Protein AF-A0A922SQ35-F1 (afdb_monomer)

Radius of gyration: 28.61 Å; Cα contacts (8 Å, |Δi|>4): 115; chains: 1; bounding box: 90×54×80 Å

Structure (mmCIF, N/CA/C/O backbone):
data_AF-A0A922SQ35-F1
#
_entry.id   AF-A0A922SQ35-F1
#
loop_
_atom_site.group_PDB
_atom_site.id
_atom_site.type_symbol
_atom_site.label_atom_id
_atom_site.label_alt_id
_atom_site.label_comp_id
_atom_site.label_asym_id
_atom_site.label_entity_id
_atom_site.label_seq_id
_atom_site.pdbx_PDB_ins_code
_atom_site.Cartn_x
_atom_site.Cartn_y
_atom_site.Cartn_z
_atom_site.occupancy
_atom_site.B_iso_or_equiv
_atom_site.auth_seq_id
_atom_site.auth_comp_id
_atom_site.auth_asym_id
_atom_site.auth_atom_id
_atom_site.pdbx_PDB_model_num
ATOM 1 N N . MET A 1 1 ? -59.985 35.867 55.779 1.00 38.50 1 MET A N 1
ATOM 2 C CA . MET A 1 1 ? -60.220 35.710 54.328 1.00 38.50 1 MET A CA 1
ATOM 3 C C . MET A 1 1 ? -58.865 35.603 53.641 1.00 38.50 1 MET A C 1
ATOM 5 O O . MET A 1 1 ? -58.217 36.623 53.454 1.00 38.50 1 MET A O 1
ATOM 9 N N . SER A 1 2 ? -58.414 34.384 53.338 1.00 42.66 2 SER A N 1
ATOM 10 C CA . SER A 1 2 ? -57.150 34.132 52.633 1.00 42.66 2 SER A CA 1
ATOM 11 C C . SER A 1 2 ? -57.470 33.670 51.220 1.00 42.66 2 SER A C 1
ATOM 13 O O . SER A 1 2 ? -58.197 32.698 51.040 1.00 42.66 2 SER A O 1
ATOM 15 N N . LYS A 1 3 ? -56.985 34.415 50.226 1.00 47.34 3 LYS A N 1
ATOM 16 C CA . LYS A 1 3 ? -57.174 34.114 48.806 1.00 47.34 3 LYS A CA 1
ATOM 17 C C . LYS A 1 3 ? -56.146 33.065 48.377 1.00 47.34 3 LYS A C 1
ATOM 19 O O . LYS A 1 3 ? -54.948 33.316 48.471 1.00 47.34 3 LYS A O 1
ATOM 24 N N . THR A 1 4 ? -56.610 31.915 47.903 1.00 47.62 4 THR A N 1
ATOM 25 C CA . THR A 1 4 ? -55.793 30.918 47.198 1.00 47.62 4 THR A CA 1
ATOM 26 C C . THR A 1 4 ? -55.553 31.388 45.758 1.00 47.62 4 THR A C 1
ATOM 28 O O . THR A 1 4 ? -56.514 31.827 45.121 1.00 47.62 4 THR A O 1
ATOM 31 N N . PRO A 1 5 ? -54.331 31.297 45.201 1.00 49.53 5 PRO A N 1
ATOM 32 C CA . PRO A 1 5 ? -54.114 31.554 43.783 1.00 49.53 5 PRO A CA 1
ATOM 33 C C . PRO A 1 5 ? -54.647 30.392 42.941 1.00 49.53 5 PRO A C 1
ATOM 35 O O . PRO A 1 5 ? -54.351 29.224 43.199 1.00 49.53 5 PRO A O 1
ATOM 38 N N . THR A 1 6 ? -55.442 30.734 41.934 1.00 47.50 6 THR A N 1
ATOM 39 C CA . THR A 1 6 ? -56.026 29.830 40.945 1.00 47.50 6 THR A CA 1
ATOM 40 C C . THR A 1 6 ? -54.933 29.238 40.053 1.00 47.50 6 THR A C 1
ATOM 42 O O . THR A 1 6 ? -54.028 29.935 39.600 1.00 47.50 6 THR A O 1
ATOM 45 N N . LYS A 1 7 ? -55.023 27.928 39.828 1.00 48.88 7 LYS A N 1
ATOM 46 C CA . LYS A 1 7 ? -54.123 27.106 39.014 1.00 48.88 7 LYS A CA 1
ATOM 47 C C . LYS A 1 7 ? -54.161 27.588 37.554 1.00 48.88 7 LYS A C 1
ATOM 49 O O . LYS A 1 7 ? -55.111 27.272 36.847 1.00 48.88 7 LYS A O 1
ATOM 54 N N . ASN A 1 8 ? -53.151 28.346 37.124 1.00 45.28 8 ASN A N 1
ATOM 55 C CA . ASN A 1 8 ? -52.946 28.670 35.712 1.00 45.28 8 ASN A CA 1
ATOM 56 C C . ASN A 1 8 ? -52.203 27.521 35.021 1.00 45.28 8 ASN A C 1
ATOM 58 O O . ASN A 1 8 ? -51.128 27.113 35.455 1.00 45.28 8 ASN A O 1
ATOM 62 N N . ASP A 1 9 ? -52.843 27.020 33.970 1.00 43.62 9 ASP A N 1
ATOM 63 C CA . ASP A 1 9 ? -52.307 26.325 32.804 1.00 43.62 9 ASP A CA 1
ATOM 64 C C . ASP A 1 9 ? -51.188 25.301 33.022 1.00 43.62 9 ASP A C 1
ATOM 66 O O . ASP A 1 9 ? -49.984 25.552 32.963 1.00 43.62 9 ASP A O 1
ATOM 70 N N . SER A 1 10 ? -51.654 24.063 33.141 1.00 51.84 10 SER A N 1
ATOM 71 C CA . SER A 1 10 ? -50.982 22.862 32.670 1.00 51.84 10 SER A CA 1
ATOM 72 C C . SER A 1 10 ? -50.461 23.037 31.239 1.00 51.84 10 SER A C 1
ATOM 74 O O . SER A 1 10 ? -51.179 22.779 30.276 1.00 51.84 10 SER A O 1
ATOM 76 N N . ASN A 1 11 ? -49.202 23.443 31.097 1.00 49.22 11 ASN A N 1
ATOM 77 C CA . ASN A 1 11 ? -48.447 23.223 29.866 1.00 49.22 11 ASN A CA 1
ATOM 78 C C . ASN A 1 11 ? -46.939 23.124 30.127 1.00 49.22 11 ASN A C 1
ATOM 80 O O . ASN A 1 11 ? -46.113 23.716 29.437 1.00 49.22 11 ASN A O 1
ATOM 84 N N . TYR A 1 12 ? -46.554 22.318 31.118 1.00 46.22 12 TYR A N 1
ATOM 85 C CA . TYR A 1 12 ? -45.236 21.695 31.069 1.00 46.22 12 TYR A CA 1
ATOM 86 C C . TYR A 1 12 ? -45.323 20.546 30.069 1.00 46.22 12 TYR A C 1
ATOM 88 O O . TYR A 1 12 ? -45.561 19.397 30.434 1.00 46.22 12 TYR A O 1
ATOM 96 N N . ASN A 1 13 ? -45.151 20.881 28.791 1.00 47.06 13 ASN A N 1
ATOM 97 C CA . ASN A 1 13 ? -44.751 19.917 27.778 1.00 47.06 13 ASN A CA 1
ATOM 98 C C . ASN A 1 13 ? -43.372 19.387 28.177 1.00 47.06 13 ASN A C 1
ATOM 100 O O . ASN A 1 13 ? -42.334 19.879 27.732 1.00 47.06 13 ASN A O 1
ATOM 104 N N . PHE A 1 14 ? -43.361 18.381 29.048 1.00 46.41 14 PHE A N 1
ATOM 105 C CA . PHE A 1 14 ? -42.223 17.496 29.187 1.00 46.41 14 PHE A CA 1
ATOM 106 C C . PHE A 1 14 ? -42.185 16.660 27.910 1.00 46.41 14 PHE A C 1
ATOM 108 O O . PHE A 1 14 ? -42.695 15.548 27.859 1.00 46.41 14 PHE A O 1
ATOM 115 N N . ILE A 1 15 ? -41.642 17.242 26.842 1.00 47.84 15 ILE A N 1
ATOM 116 C CA . ILE A 1 15 ? -41.134 16.463 25.723 1.00 47.84 15 ILE A CA 1
ATOM 117 C C . ILE A 1 15 ? -39.925 15.754 26.320 1.00 47.84 15 ILE A C 1
ATOM 119 O O . ILE A 1 15 ? -38.970 16.447 26.693 1.00 47.84 15 ILE A O 1
ATOM 123 N N . PRO A 1 16 ? -39.932 14.420 26.473 1.00 41.53 16 PRO A N 1
ATOM 124 C CA . PRO A 1 16 ? -38.713 13.720 26.809 1.00 41.53 16 PRO A CA 1
ATOM 125 C C . PRO A 1 16 ? -37.744 14.041 25.672 1.00 41.53 16 PRO A C 1
ATOM 127 O O . PRO A 1 16 ? -37.903 13.548 24.557 1.00 41.53 16 PRO A O 1
ATOM 130 N N . ARG A 1 17 ? -36.770 14.930 25.907 1.00 49.44 17 ARG A N 1
ATOM 131 C CA . ARG A 1 17 ? -35.572 14.946 25.071 1.00 49.44 17 ARG A CA 1
ATOM 132 C C . ARG A 1 17 ? -35.042 13.538 25.205 1.00 49.44 17 ARG A C 1
ATOM 134 O O . ARG A 1 17 ? -34.743 13.145 26.331 1.00 49.44 17 ARG A O 1
ATOM 141 N N . GLU A 1 18 ? -35.082 12.795 24.098 1.00 48.16 18 GLU A N 1
ATOM 142 C CA . GLU A 1 18 ? -34.648 11.408 24.011 1.00 48.16 18 GLU A CA 1
ATOM 143 C C . GLU A 1 18 ? -33.467 11.218 24.952 1.00 48.16 18 GLU A C 1
ATOM 145 O O . GLU A 1 18 ? -32.380 11.750 24.720 1.00 48.16 18 GLU A O 1
ATOM 150 N N . ILE A 1 19 ? -33.708 10.516 26.058 1.00 47.38 19 ILE A N 1
ATOM 151 C CA . ILE A 1 19 ? -32.628 9.967 26.851 1.00 47.38 19 ILE A CA 1
ATOM 152 C C . ILE A 1 19 ? -31.997 9.006 25.860 1.00 47.38 19 ILE A C 1
ATOM 154 O O . ILE A 1 19 ? -32.603 7.986 25.529 1.00 47.38 19 ILE A O 1
ATOM 158 N N . THR A 1 20 ? -30.879 9.408 25.258 1.00 48.41 20 THR A N 1
ATOM 159 C CA . THR A 1 20 ? -30.141 8.589 24.310 1.00 48.41 20 THR A CA 1
ATOM 160 C C . THR A 1 20 ? -29.783 7.324 25.058 1.00 48.41 20 THR A C 1
ATOM 162 O O . THR A 1 20 ? -28.859 7.296 25.866 1.00 48.41 20 THR A O 1
ATOM 165 N N . THR A 1 21 ? -30.593 6.290 24.855 1.00 46.84 21 THR A N 1
ATOM 166 C CA . THR A 1 21 ? -30.310 4.954 25.344 1.00 46.84 21 THR A CA 1
ATOM 167 C C . THR A 1 21 ? -28.894 4.608 24.883 1.00 46.84 21 THR A C 1
ATOM 169 O O . THR A 1 21 ? -28.596 4.854 23.707 1.00 46.84 21 THR A O 1
ATOM 172 N N . PRO A 1 22 ? -28.048 4.004 25.735 1.00 49.12 22 PRO A N 1
ATOM 173 C CA . PRO A 1 22 ? -26.647 3.684 25.420 1.00 49.12 22 PRO A CA 1
ATOM 174 C C . PRO A 1 22 ? -26.466 2.775 24.184 1.00 49.12 22 PRO A C 1
ATOM 176 O O . PRO A 1 22 ? -25.355 2.514 23.737 1.00 49.12 22 PRO A O 1
ATOM 179 N N . ASN A 1 23 ? -27.566 2.315 23.587 1.00 46.97 23 ASN A N 1
ATOM 180 C CA . ASN A 1 23 ? -27.612 1.490 22.390 1.00 46.97 23 ASN A CA 1
ATOM 181 C C . ASN A 1 23 ? -27.356 2.239 21.063 1.00 46.97 23 ASN A C 1
ATOM 183 O O . ASN A 1 23 ? -27.060 1.589 20.062 1.00 46.97 23 ASN A O 1
ATOM 187 N N . LYS A 1 24 ? -27.457 3.581 21.004 1.00 49.81 24 LYS A N 1
ATOM 188 C CA . LYS A 1 24 ? -27.176 4.329 19.751 1.00 49.81 24 LYS A CA 1
ATOM 189 C C . LYS A 1 24 ? -25.675 4.351 19.403 1.00 49.81 24 LYS A C 1
ATOM 191 O O . LYS A 1 24 ? -25.334 4.347 18.219 1.00 49.81 24 LYS A O 1
ATOM 196 N N . ASP A 1 25 ? -24.787 4.294 20.396 1.00 53.03 25 ASP A N 1
ATOM 197 C CA . ASP A 1 25 ? -23.331 4.357 20.184 1.00 53.03 25 ASP A CA 1
ATOM 198 C C . ASP A 1 25 ? -22.760 3.070 19.570 1.00 53.03 25 ASP A C 1
ATOM 200 O O . ASP A 1 25 ? -21.877 3.120 18.709 1.00 53.03 25 ASP A O 1
ATOM 204 N N . HIS A 1 26 ? -23.331 1.912 19.920 1.00 56.59 26 HIS A N 1
ATOM 205 C CA . HIS A 1 26 ? -22.942 0.607 19.371 1.00 56.59 26 HIS A CA 1
ATOM 206 C C . HIS A 1 26 ? -23.089 0.548 17.841 1.00 56.59 26 HIS A C 1
ATOM 208 O O . HIS A 1 26 ? -22.223 0.029 17.127 1.00 56.59 26 HIS A O 1
ATOM 214 N N . GLN A 1 27 ? -24.157 1.149 17.309 1.00 64.12 27 GLN A N 1
ATOM 215 C CA . GLN A 1 27 ? -24.395 1.214 15.867 1.00 64.12 27 GLN A CA 1
ATOM 216 C C . GLN A 1 27 ? -23.423 2.176 15.159 1.00 64.12 27 GLN A C 1
ATOM 218 O O . GLN A 1 27 ? -23.040 1.933 14.012 1.00 64.12 27 GLN A O 1
ATOM 223 N N . GLY A 1 28 ? -23.007 3.253 15.834 1.00 76.25 28 GLY A N 1
ATOM 224 C CA . GLY A 1 28 ? -22.047 4.231 15.316 1.00 76.25 28 GLY A CA 1
ATOM 225 C C . GLY A 1 28 ? -20.636 3.659 15.183 1.00 76.25 28 GLY A C 1
ATOM 226 O O . GLY A 1 28 ? -20.006 3.800 14.129 1.00 76.25 28 GLY A O 1
ATOM 227 N N . VAL A 1 29 ? -20.163 2.944 16.208 1.00 78.88 29 VAL A N 1
ATOM 228 C CA . VAL A 1 29 ? -18.847 2.289 16.167 1.00 78.88 29 VAL A CA 1
ATOM 229 C C . VAL A 1 29 ? -18.828 1.178 15.122 1.00 78.88 29 VAL A C 1
ATOM 231 O O . VAL A 1 29 ? -17.906 1.137 14.311 1.00 78.88 29 VAL A O 1
ATOM 234 N N . SER A 1 30 ? -19.885 0.367 15.032 1.00 80.06 30 SER A N 1
ATOM 235 C CA . SER A 1 30 ? -19.988 -0.695 14.020 1.00 80.06 30 SER A CA 1
ATOM 236 C C . SER A 1 30 ? -19.887 -0.177 12.587 1.00 80.06 30 SER A C 1
ATOM 238 O O . SER A 1 30 ? -19.085 -0.676 11.796 1.00 80.06 30 SER A O 1
ATOM 240 N N . LYS A 1 31 ? -20.624 0.892 12.261 1.00 84.31 31 LYS A N 1
ATOM 241 C CA . LYS A 1 31 ? -20.530 1.555 10.948 1.00 84.31 31 LYS A CA 1
ATOM 242 C C . LYS A 1 31 ? -19.132 2.101 10.682 1.00 84.31 31 LYS A C 1
ATOM 244 O O . LYS A 1 31 ? -18.609 1.978 9.575 1.00 84.31 31 LYS A O 1
ATOM 249 N N . THR A 1 32 ? -18.526 2.696 11.703 1.00 86.44 32 THR A N 1
ATOM 250 C CA . THR A 1 32 ? -17.193 3.283 11.608 1.00 86.44 32 THR A CA 1
ATOM 251 C C . THR A 1 32 ? -16.153 2.204 11.332 1.00 86.44 32 THR A C 1
ATOM 253 O O . THR A 1 32 ? -15.411 2.317 10.358 1.00 86.44 32 THR A O 1
ATOM 256 N N . VAL A 1 33 ? -16.122 1.126 12.118 1.00 86.44 33 VAL A N 1
ATOM 257 C CA . VAL A 1 33 ? -15.199 -0.001 11.917 1.00 86.44 33 VAL A CA 1
ATOM 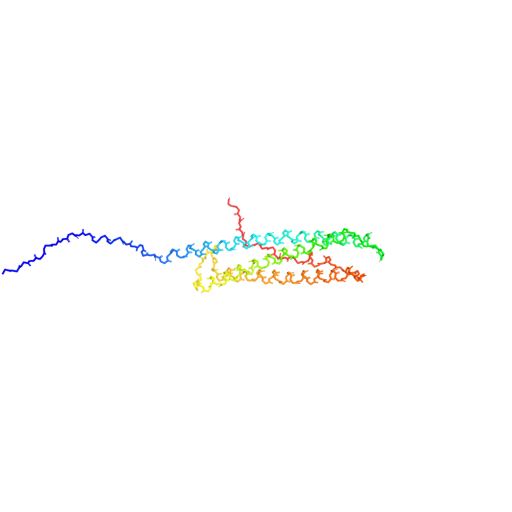258 C C . VAL A 1 33 ? -15.410 -0.626 10.536 1.00 86.44 33 VAL A C 1
ATOM 260 O O . VAL A 1 33 ? -14.434 -0.848 9.824 1.00 86.44 33 VAL A O 1
ATOM 263 N N . TYR A 1 34 ? -16.659 -0.803 10.093 1.00 87.12 34 TYR A N 1
ATOM 264 C CA . TYR A 1 34 ? -16.957 -1.351 8.766 1.00 87.12 34 TYR A CA 1
ATOM 265 C C . TYR A 1 34 ? -16.412 -0.469 7.635 1.00 87.12 34 TYR A C 1
ATOM 267 O O . TYR A 1 34 ? -15.799 -0.962 6.686 1.00 87.12 34 TYR A O 1
ATOM 275 N N . SER A 1 35 ? -16.567 0.850 7.760 1.00 90.00 35 SER A N 1
ATOM 276 C CA . SER A 1 35 ? -15.975 1.814 6.830 1.00 90.00 35 SER A CA 1
ATOM 277 C C . SER A 1 35 ? -14.443 1.718 6.809 1.00 90.00 35 SER A C 1
ATOM 279 O O . SER A 1 35 ? -13.849 1.729 5.733 1.00 90.00 35 SER A O 1
ATOM 281 N N . HIS A 1 36 ? -13.782 1.595 7.967 1.00 90.38 36 HIS A N 1
ATOM 282 C CA . HIS A 1 36 ? -12.320 1.446 8.024 1.00 90.38 36 HIS A CA 1
ATOM 283 C C . HIS A 1 36 ? -11.849 0.137 7.376 1.00 90.38 36 HIS A C 1
ATOM 285 O O . HIS A 1 36 ? -10.891 0.156 6.608 1.00 90.38 36 HIS A O 1
ATOM 291 N N . VAL A 1 37 ? -12.547 -0.978 7.614 1.00 89.62 37 VAL A N 1
ATOM 292 C CA . VAL A 1 37 ? -12.248 -2.275 6.981 1.00 89.62 37 VAL A CA 1
ATOM 293 C C . VAL A 1 37 ? -12.458 -2.214 5.465 1.00 89.62 37 VAL A C 1
ATOM 295 O O . VAL A 1 37 ? -11.620 -2.694 4.707 1.00 89.62 37 VAL A O 1
ATOM 298 N N . SER A 1 38 ? -13.524 -1.559 5.004 1.00 91.19 38 SER A N 1
ATOM 299 C CA . SER A 1 38 ? -13.785 -1.373 3.570 1.00 91.19 38 SER A CA 1
ATOM 300 C C . SER A 1 38 ? -12.687 -0.542 2.895 1.00 91.19 38 SER A C 1
ATOM 302 O O . SER A 1 38 ? -12.209 -0.897 1.818 1.00 91.19 38 SER A O 1
ATOM 304 N N . LYS A 1 39 ? -12.232 0.536 3.549 1.00 93.50 39 LYS A N 1
ATOM 305 C CA . LYS A 1 39 ? -11.097 1.346 3.075 1.00 93.50 39 LYS A CA 1
ATOM 306 C C . LYS A 1 39 ? -9.799 0.542 3.044 1.00 93.50 39 LYS A C 1
ATOM 308 O O . LYS A 1 39 ? -9.068 0.634 2.065 1.00 93.50 39 LYS A O 1
ATOM 313 N N . LEU A 1 40 ? -9.537 -0.270 4.071 1.00 92.12 40 LEU A N 1
ATOM 314 C CA . LEU A 1 40 ? -8.378 -1.162 4.105 1.00 92.12 40 LEU A CA 1
ATOM 315 C C . LEU A 1 40 ? -8.392 -2.129 2.918 1.00 92.12 40 LEU A C 1
ATOM 317 O O . LEU A 1 40 ? -7.377 -2.285 2.251 1.00 92.12 40 LEU A O 1
ATOM 321 N N . HIS A 1 41 ? -9.542 -2.733 2.615 1.00 91.88 41 HIS A N 1
ATOM 322 C CA . HIS A 1 41 ? -9.681 -3.614 1.456 1.00 91.88 41 HIS A CA 1
ATOM 323 C C . HIS A 1 41 ? -9.402 -2.882 0.132 1.00 91.88 41 HIS A C 1
ATOM 325 O O . HIS A 1 41 ? -8.730 -3.421 -0.744 1.00 91.88 41 HIS A O 1
ATOM 331 N N . GLY A 1 42 ? -9.865 -1.635 -0.009 1.00 94.25 42 GLY A N 1
ATOM 332 C CA . GLY A 1 42 ? -9.517 -0.781 -1.150 1.00 94.25 42 GLY A CA 1
ATOM 333 C C . GLY A 1 42 ? -8.005 -0.578 -1.286 1.00 94.25 42 GLY A C 1
ATOM 334 O O . GLY A 1 42 ? -7.440 -0.872 -2.336 1.00 94.25 42 GLY A O 1
ATOM 335 N N . LEU A 1 43 ? -7.343 -0.184 -0.195 1.00 93.94 43 LEU A N 1
ATOM 336 C CA . LEU A 1 43 ? -5.892 0.019 -0.157 1.00 93.94 43 LEU A CA 1
ATOM 337 C C . LEU A 1 43 ? -5.104 -1.256 -0.490 1.00 93.94 43 LEU A C 1
ATOM 339 O O . LEU A 1 43 ? -4.113 -1.191 -1.210 1.00 93.94 43 LEU A O 1
ATOM 343 N N . LEU A 1 44 ? -5.552 -2.422 -0.017 1.00 93.38 44 LEU A N 1
ATOM 344 C CA . LEU A 1 44 ? -4.932 -3.708 -0.350 1.00 93.38 44 LEU A CA 1
ATOM 345 C C . LEU A 1 44 ? -5.097 -4.069 -1.832 1.00 93.38 44 LEU A C 1
ATOM 347 O O . LEU A 1 44 ? -4.170 -4.592 -2.447 1.00 93.38 44 LEU A O 1
ATOM 351 N N . ASN A 1 45 ? -6.241 -3.755 -2.439 1.00 94.56 45 ASN A N 1
ATOM 352 C CA . ASN A 1 45 ? -6.414 -3.940 -3.880 1.00 94.56 45 ASN A CA 1
ATOM 353 C C . ASN A 1 45 ? -5.498 -3.021 -4.689 1.00 94.56 45 ASN A C 1
ATOM 355 O O . ASN A 1 45 ? -4.933 -3.445 -5.699 1.00 94.56 45 ASN A O 1
ATOM 359 N N . ASP A 1 46 ? -5.331 -1.777 -4.251 1.00 94.12 46 ASP A N 1
ATOM 360 C CA . ASP A 1 46 ? -4.425 -0.841 -4.909 1.00 94.12 46 ASP A CA 1
ATOM 361 C C . ASP A 1 46 ? -2.962 -1.274 -4.744 1.00 94.12 46 ASP A C 1
ATOM 363 O O . ASP A 1 46 ? -2.219 -1.258 -5.727 1.00 94.12 46 ASP A O 1
ATOM 367 N N . TRP A 1 47 ? -2.577 -1.788 -3.567 1.00 94.44 47 TRP A N 1
ATOM 368 C CA . TRP A 1 47 ? -1.277 -2.434 -3.348 1.00 94.44 47 TRP A CA 1
ATOM 369 C C . TRP A 1 47 ? -0.993 -3.508 -4.399 1.00 94.44 47 TRP A C 1
ATOM 371 O O . TRP A 1 47 ? 0.044 -3.464 -5.061 1.00 94.44 47 TRP A O 1
ATOM 381 N N . MET A 1 48 ? -1.929 -4.444 -4.597 1.00 92.75 48 MET A N 1
ATOM 382 C CA . MET A 1 48 ? -1.772 -5.533 -5.567 1.00 92.75 48 MET A CA 1
ATOM 383 C C . MET A 1 48 ? -1.590 -5.007 -6.994 1.00 92.75 48 MET A C 1
ATOM 385 O O . MET A 1 48 ? -0.659 -5.415 -7.687 1.00 92.75 48 MET A O 1
ATOM 389 N N . LYS A 1 49 ? -2.411 -4.041 -7.427 1.00 93.88 49 LYS A N 1
ATOM 390 C CA . LYS A 1 49 ? -2.302 -3.451 -8.773 1.00 93.88 49 LYS A CA 1
ATOM 391 C C . LYS A 1 49 ? -0.955 -2.765 -9.000 1.00 93.88 49 LYS A C 1
ATOM 393 O O . LYS A 1 49 ? -0.358 -2.912 -10.070 1.00 93.88 49 LYS A O 1
ATOM 398 N N . ILE A 1 50 ? -0.485 -2.000 -8.013 1.00 93.19 50 ILE A N 1
ATOM 399 C CA . ILE A 1 50 ? 0.790 -1.278 -8.091 1.00 93.19 50 ILE A CA 1
ATOM 400 C C . ILE A 1 50 ? 1.953 -2.270 -8.090 1.00 93.19 50 ILE A C 1
ATOM 402 O O . ILE A 1 50 ? 2.856 -2.151 -8.920 1.00 93.19 50 ILE A O 1
ATOM 406 N N . ARG A 1 51 ? 1.904 -3.293 -7.230 1.00 90.88 51 ARG A N 1
ATOM 407 C CA . ARG A 1 51 ? 2.877 -4.391 -7.209 1.00 90.88 51 ARG A CA 1
ATOM 408 C C . ARG A 1 51 ? 2.968 -5.068 -8.575 1.00 90.88 51 ARG A C 1
ATOM 410 O O . ARG A 1 51 ? 4.068 -5.205 -9.104 1.00 90.88 51 ARG A O 1
ATOM 417 N N . ASP A 1 52 ? 1.841 -5.424 -9.185 1.00 90.56 52 ASP A N 1
ATOM 418 C CA . ASP A 1 52 ? 1.818 -6.087 -10.492 1.00 90.56 52 ASP A CA 1
ATOM 419 C C . ASP A 1 52 ? 2.383 -5.187 -11.604 1.00 90.56 52 ASP A C 1
ATOM 421 O O . ASP A 1 52 ? 3.086 -5.661 -12.503 1.00 90.56 52 ASP A O 1
ATOM 425 N N . LYS A 1 53 ? 2.123 -3.871 -11.540 1.00 90.81 53 LYS A N 1
ATOM 426 C CA . LYS A 1 53 ? 2.763 -2.882 -12.423 1.00 90.81 53 LYS A CA 1
ATOM 427 C C . LYS A 1 53 ? 4.281 -2.866 -12.215 1.00 90.81 53 LYS A C 1
ATOM 429 O O . LYS A 1 53 ? 5.012 -2.954 -13.200 1.00 90.81 53 LYS A O 1
ATOM 434 N N . GLY A 1 54 ? 4.745 -2.813 -10.966 1.00 88.06 54 GLY A N 1
ATOM 435 C CA . GLY A 1 54 ? 6.166 -2.864 -10.612 1.00 88.06 54 GLY A CA 1
ATOM 436 C C . GLY A 1 54 ? 6.854 -4.129 -11.129 1.00 88.06 54 GLY A C 1
ATOM 437 O O . GLY A 1 54 ? 7.895 -4.043 -11.770 1.00 88.06 54 GLY A O 1
ATOM 438 N N . VAL A 1 55 ? 6.225 -5.300 -10.977 1.00 87.12 55 VAL A N 1
ATOM 439 C CA . VAL A 1 55 ? 6.740 -6.575 -11.510 1.00 87.12 55 VAL A CA 1
ATOM 440 C C . VAL A 1 55 ? 6.906 -6.525 -13.031 1.00 87.12 55 VAL A C 1
ATOM 442 O O . VAL A 1 55 ? 7.931 -6.974 -13.549 1.00 87.12 55 VAL A O 1
ATOM 445 N N . ARG A 1 56 ? 5.930 -5.971 -13.765 1.00 88.81 56 ARG A N 1
ATOM 446 C CA . ARG A 1 56 ? 6.037 -5.809 -15.227 1.00 88.81 56 ARG A CA 1
ATOM 447 C C . ARG A 1 56 ? 7.206 -4.903 -15.614 1.00 88.81 56 ARG A C 1
ATOM 449 O O . ARG A 1 56 ? 7.953 -5.257 -16.523 1.00 88.81 56 ARG A O 1
ATOM 456 N N . LEU A 1 57 ? 7.399 -3.794 -14.900 1.00 87.19 57 LEU A N 1
ATOM 457 C CA . LEU A 1 57 ? 8.524 -2.881 -15.118 1.00 87.19 57 LEU A CA 1
ATOM 458 C C . LEU A 1 57 ? 9.865 -3.565 -14.836 1.00 87.19 57 LEU A C 1
ATOM 460 O O . LEU A 1 57 ? 10.750 -3.527 -15.684 1.00 87.19 57 LEU A O 1
ATOM 464 N N . CYS A 1 58 ? 10.003 -4.280 -13.715 1.00 83.50 58 CYS A N 1
ATOM 465 C CA . CYS A 1 58 ? 11.222 -5.031 -13.403 1.00 83.50 58 CYS A CA 1
ATOM 466 C C . CYS A 1 58 ? 11.552 -6.082 -14.474 1.00 83.50 58 CYS A C 1
ATOM 468 O O . CYS A 1 58 ? 12.723 -6.263 -14.816 1.00 83.50 58 CYS A O 1
ATOM 470 N N . ARG A 1 59 ? 10.541 -6.772 -15.022 1.00 84.75 59 ARG A N 1
ATOM 471 C CA . ARG A 1 59 ? 10.733 -7.727 -16.128 1.00 84.75 59 ARG A CA 1
ATOM 472 C C . ARG A 1 59 ? 11.214 -7.030 -17.399 1.00 84.75 59 ARG A C 1
ATOM 474 O O . ARG A 1 59 ? 12.165 -7.512 -18.004 1.00 84.75 59 ARG A O 1
ATOM 481 N N . ALA A 1 60 ? 10.612 -5.896 -17.759 1.00 85.38 60 ALA A N 1
ATOM 482 C CA . ALA A 1 60 ? 11.032 -5.103 -18.912 1.00 85.38 60 ALA A CA 1
ATOM 483 C C . ALA A 1 60 ? 12.475 -4.593 -18.758 1.00 85.38 60 ALA A C 1
ATOM 485 O O . ALA A 1 60 ? 13.281 -4.775 -19.662 1.00 85.38 60 ALA A O 1
ATOM 486 N N . ILE A 1 61 ? 12.830 -4.060 -17.582 1.00 81.69 61 ILE A N 1
ATOM 487 C CA . ILE A 1 61 ? 14.201 -3.630 -17.256 1.00 81.69 61 ILE A CA 1
ATOM 488 C C . ILE A 1 61 ? 15.183 -4.795 -17.397 1.00 81.69 61 ILE A C 1
ATOM 490 O O . ILE A 1 61 ? 16.255 -4.634 -17.970 1.00 81.69 61 ILE A O 1
ATOM 494 N N . SER A 1 62 ? 14.824 -5.975 -16.886 1.00 79.06 62 SER A N 1
ATOM 495 C CA . SER A 1 62 ? 15.703 -7.149 -16.939 1.00 79.06 62 SER A CA 1
ATOM 496 C C . SER A 1 62 ? 15.921 -7.636 -18.370 1.00 79.06 62 SER A C 1
ATOM 498 O O . SER A 1 62 ? 17.045 -7.971 -18.726 1.00 79.06 62 SER A O 1
ATOM 500 N N . ALA A 1 63 ? 14.867 -7.651 -19.189 1.00 81.44 63 ALA A N 1
ATOM 501 C CA . ALA A 1 63 ? 14.967 -8.015 -20.599 1.00 81.44 63 ALA A CA 1
ATOM 502 C C . ALA A 1 63 ? 15.838 -7.014 -21.370 1.00 81.44 63 ALA A C 1
ATOM 504 O O . ALA A 1 63 ? 16.738 -7.420 -22.099 1.00 81.44 63 ALA A O 1
ATOM 505 N N . LEU A 1 64 ? 15.621 -5.715 -21.144 1.00 78.94 64 LEU A N 1
ATOM 506 C CA . LEU A 1 64 ? 16.379 -4.648 -21.792 1.00 78.94 64 LEU A CA 1
ATOM 507 C C . LEU A 1 64 ? 17.870 -4.717 -21.425 1.00 78.94 64 LEU A C 1
ATOM 509 O O . LEU A 1 64 ? 18.723 -4.702 -22.305 1.00 78.94 64 LEU A O 1
ATOM 513 N N . LYS A 1 65 ? 18.189 -4.899 -20.136 1.00 72.25 65 LYS A N 1
ATOM 514 C CA . LYS A 1 65 ? 19.575 -5.066 -19.670 1.00 72.25 65 LYS A CA 1
ATOM 515 C C . LYS A 1 65 ? 20.265 -6.315 -20.219 1.00 72.25 65 LYS A C 1
ATOM 517 O O . LYS A 1 65 ? 21.482 -6.310 -20.342 1.00 72.25 65 LYS A O 1
ATOM 522 N N . LEU A 1 66 ? 19.523 -7.391 -20.484 1.00 72.44 66 LEU A N 1
ATOM 523 C CA . LEU A 1 66 ? 20.093 -8.642 -20.988 1.00 72.44 66 LEU A CA 1
ATOM 524 C C . LEU A 1 66 ? 20.382 -8.594 -22.494 1.00 72.44 66 LEU A C 1
ATOM 526 O O . LEU A 1 66 ? 21.300 -9.267 -22.951 1.00 72.44 66 LEU A O 1
ATOM 530 N N . HIS A 1 67 ? 19.573 -7.857 -23.257 1.00 70.25 67 HIS A N 1
ATOM 531 C CA . HIS A 1 67 ? 19.595 -7.909 -24.720 1.00 70.25 67 HIS A CA 1
ATOM 532 C C . HIS A 1 67 ? 20.157 -6.655 -25.395 1.00 70.25 67 HIS A C 1
ATOM 534 O O . HIS A 1 67 ? 20.624 -6.762 -26.524 1.00 70.25 67 HIS A O 1
ATOM 540 N N . GLU A 1 68 ? 20.097 -5.490 -24.742 1.00 61.16 68 GLU A N 1
ATOM 541 C CA . GLU A 1 68 ? 20.357 -4.196 -25.392 1.00 61.16 68 GLU A CA 1
ATOM 542 C C . GLU A 1 68 ? 21.361 -3.299 -24.653 1.00 61.16 68 GLU A C 1
ATOM 544 O O . GLU A 1 68 ? 21.778 -2.283 -25.206 1.00 61.16 68 GLU A O 1
ATOM 549 N N . CYS A 1 69 ? 21.760 -3.643 -23.424 1.00 60.94 69 CYS A N 1
ATOM 550 C CA . CYS A 1 69 ? 22.846 -2.941 -22.740 1.00 60.94 69 CYS A CA 1
ATOM 551 C C . CYS A 1 69 ? 24.188 -3.559 -23.137 1.00 60.94 69 CYS A C 1
ATOM 553 O O . CYS A 1 69 ? 24.454 -4.717 -22.819 1.00 60.94 69 CYS A O 1
ATOM 555 N N . ASP A 1 70 ? 25.020 -2.757 -23.792 1.00 60.38 70 ASP A N 1
ATOM 556 C CA . ASP A 1 70 ? 26.442 -3.024 -24.008 1.00 60.38 70 ASP A CA 1
ATOM 557 C C . ASP A 1 70 ? 27.242 -1.916 -23.305 1.00 60.38 70 ASP A C 1
ATOM 559 O O . ASP A 1 70 ? 26.680 -0.851 -23.030 1.00 60.38 70 ASP A O 1
ATOM 563 N N . ALA A 1 71 ? 28.527 -2.138 -23.012 1.00 57.94 71 ALA A N 1
ATOM 564 C CA . ALA A 1 71 ? 29.331 -1.249 -22.150 1.00 57.94 71 ALA A CA 1
ATOM 565 C C . ALA A 1 71 ? 29.339 0.241 -22.581 1.00 57.94 71 ALA A C 1
ATOM 567 O O . ALA A 1 71 ? 29.525 1.128 -21.753 1.00 57.94 71 ALA A O 1
ATOM 568 N N . ASP A 1 72 ? 29.075 0.526 -23.862 1.00 58.34 72 ASP A N 1
ATOM 569 C CA . ASP A 1 72 ? 29.068 1.880 -24.432 1.00 58.34 72 ASP A CA 1
ATOM 570 C C . ASP A 1 72 ? 27.663 2.409 -24.799 1.00 58.34 72 ASP A C 1
ATOM 572 O O . ASP A 1 72 ? 27.537 3.505 -25.355 1.00 58.34 72 ASP A O 1
ATOM 576 N N . TYR A 1 73 ? 26.585 1.659 -24.522 1.00 62.34 73 TYR A N 1
ATOM 577 C CA . TYR A 1 73 ? 25.226 2.041 -24.923 1.00 62.34 73 TYR A CA 1
ATOM 578 C C . TYR A 1 73 ? 24.181 1.836 -23.823 1.00 62.34 73 TYR A C 1
ATOM 580 O O . TYR A 1 73 ? 23.797 0.719 -23.475 1.00 62.34 73 TYR A O 1
ATOM 588 N N . TYR A 1 74 ? 23.645 2.960 -23.340 1.00 65.12 74 TYR A N 1
ATOM 589 C CA . TYR A 1 74 ? 22.543 2.999 -22.386 1.00 65.12 74 TYR A CA 1
ATOM 590 C C . TYR A 1 74 ? 21.227 3.367 -23.096 1.00 65.12 74 TYR A C 1
ATOM 592 O O . TYR A 1 74 ? 21.065 4.517 -23.526 1.00 65.12 74 TYR A O 1
ATOM 600 N N . PRO A 1 75 ? 20.258 2.439 -23.224 1.00 69.94 75 PRO A N 1
ATOM 601 C CA . PRO A 1 75 ? 19.018 2.710 -23.941 1.00 69.94 75 PRO A CA 1
ATOM 602 C C . PRO A 1 75 ? 18.180 3.784 -23.236 1.00 69.94 75 PRO A C 1
ATOM 604 O O . PRO A 1 75 ? 17.925 3.712 -22.033 1.00 69.94 75 PRO A O 1
ATOM 607 N N . SER A 1 76 ? 17.651 4.750 -23.989 1.00 74.94 76 SER A N 1
ATOM 608 C CA . SER A 1 76 ? 16.762 5.798 -23.451 1.00 74.94 76 SER A CA 1
ATOM 609 C C . SER A 1 76 ? 15.492 5.233 -22.797 1.00 74.94 76 SER A C 1
ATOM 611 O O . SER A 1 76 ? 14.948 5.825 -21.862 1.00 74.94 76 SER A O 1
ATOM 613 N N . GLN A 1 77 ? 15.052 4.054 -23.244 1.00 80.50 77 GLN A N 1
ATOM 614 C CA . GLN A 1 77 ? 13.925 3.312 -22.681 1.00 80.50 77 GLN A CA 1
ATOM 615 C C . GLN A 1 77 ? 14.184 2.855 -21.239 1.00 80.50 77 GLN A C 1
ATOM 617 O O . GLN A 1 77 ? 13.252 2.801 -20.439 1.00 80.50 77 GLN A O 1
ATOM 622 N N . LEU A 1 78 ? 15.441 2.581 -20.871 1.00 79.31 78 LEU A N 1
ATOM 623 C C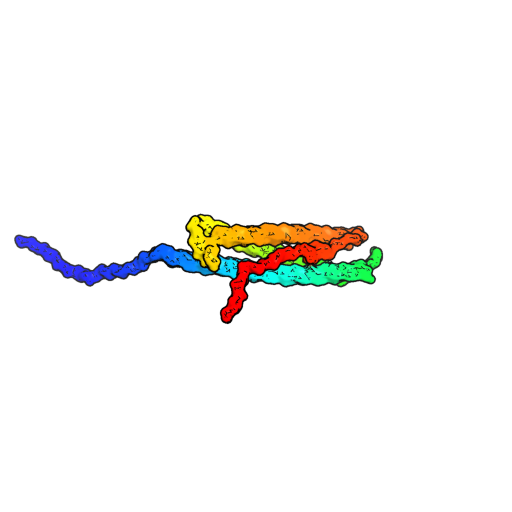A . LEU A 1 78 ? 15.795 2.143 -19.522 1.00 79.31 78 LEU A CA 1
ATOM 624 C C . LEU A 1 78 ? 15.487 3.234 -18.495 1.00 79.31 78 LEU A C 1
ATOM 626 O O . LEU A 1 78 ? 14.899 2.949 -17.455 1.00 79.31 78 LEU A O 1
ATOM 630 N N . LYS A 1 79 ? 15.781 4.496 -18.829 1.00 80.62 79 LYS A N 1
ATOM 631 C CA . LYS A 1 79 ? 15.447 5.646 -17.980 1.00 80.62 79 LYS A CA 1
ATOM 632 C C . LYS A 1 79 ? 13.941 5.734 -17.713 1.00 80.62 79 LYS A C 1
ATOM 634 O O . LYS A 1 79 ? 13.540 5.839 -16.560 1.00 80.62 79 LYS A O 1
ATOM 639 N N . GLN A 1 80 ? 13.115 5.612 -18.754 1.00 85.75 80 GLN A N 1
ATOM 640 C CA . GLN A 1 80 ? 11.652 5.660 -18.619 1.00 85.75 80 GLN A CA 1
ATOM 641 C C . GLN A 1 80 ? 11.108 4.507 -17.764 1.00 85.75 80 GLN A C 1
ATOM 643 O O . GLN A 1 80 ? 10.198 4.697 -16.957 1.00 85.75 80 GLN A O 1
ATOM 648 N N . LEU A 1 81 ? 11.672 3.304 -17.909 1.00 85.81 81 LEU A N 1
ATOM 649 C CA . LEU A 1 81 ? 11.281 2.153 -17.096 1.00 85.81 81 LEU A CA 1
ATOM 650 C C . LEU A 1 81 ? 11.671 2.324 -15.621 1.00 85.81 81 LEU A C 1
ATOM 652 O O . LEU A 1 81 ? 10.904 1.929 -14.742 1.00 85.81 81 LEU A O 1
ATOM 656 N N . MET A 1 82 ? 12.836 2.918 -15.351 1.00 82.50 82 MET A N 1
ATOM 657 C CA . MET A 1 82 ? 13.305 3.209 -13.994 1.00 82.50 82 MET A CA 1
ATOM 658 C C . MET A 1 82 ? 12.480 4.318 -13.327 1.00 82.50 82 MET A C 1
ATOM 660 O O . MET A 1 82 ? 12.094 4.162 -12.171 1.00 82.50 82 MET A O 1
ATOM 664 N N . GLU A 1 83 ? 12.136 5.387 -14.049 1.00 87.06 83 GLU A N 1
ATOM 665 C CA . GLU A 1 83 ? 11.199 6.419 -13.574 1.00 87.06 83 GLU A CA 1
ATOM 666 C C . GLU A 1 83 ? 9.828 5.806 -13.250 1.00 87.06 83 GLU A C 1
ATOM 668 O O . GLU A 1 83 ? 9.298 5.997 -12.158 1.00 87.06 83 GLU A O 1
ATOM 673 N N . GLY A 1 84 ? 9.303 4.946 -14.130 1.00 89.00 84 GLY A N 1
ATOM 674 C CA . GLY A 1 84 ? 8.053 4.231 -13.868 1.00 89.00 84 GLY A CA 1
ATOM 675 C C . GLY A 1 84 ? 8.111 3.303 -12.646 1.00 89.00 84 GLY A C 1
ATOM 676 O O . GLY A 1 84 ? 7.079 3.061 -12.010 1.00 89.00 84 GLY A O 1
ATOM 677 N N . LEU A 1 85 ? 9.292 2.768 -12.313 1.00 87.75 85 LEU A N 1
ATOM 678 C CA . LEU A 1 85 ? 9.502 1.950 -11.118 1.00 87.75 85 LEU A CA 1
ATOM 679 C C . LEU A 1 85 ? 9.517 2.810 -9.848 1.00 87.75 85 LEU A C 1
ATOM 681 O O . LEU A 1 85 ? 8.926 2.399 -8.849 1.00 87.75 85 LEU A O 1
ATOM 685 N N . LEU A 1 86 ? 10.114 4.006 -9.899 1.00 88.69 86 LEU A N 1
ATOM 686 C CA . LEU A 1 86 ? 10.039 4.986 -8.811 1.00 88.69 86 LEU A CA 1
ATOM 687 C C . LEU A 1 86 ? 8.598 5.439 -8.560 1.00 88.69 86 LEU A C 1
ATOM 689 O O . LEU A 1 86 ? 8.163 5.453 -7.412 1.00 88.69 86 LEU A O 1
ATOM 693 N N . ASP A 1 87 ? 7.826 5.703 -9.615 1.00 92.00 87 ASP A N 1
ATOM 694 C CA . ASP A 1 87 ? 6.404 6.044 -9.489 1.00 92.00 87 ASP A CA 1
ATOM 695 C C . ASP A 1 87 ? 5.601 4.908 -8.840 1.00 92.00 87 ASP A C 1
ATOM 697 O O . ASP A 1 87 ? 4.699 5.135 -8.031 1.00 92.00 87 ASP A O 1
ATOM 701 N N . ALA A 1 88 ? 5.910 3.655 -9.191 1.00 91.19 88 ALA A N 1
ATOM 702 C CA . ALA A 1 88 ? 5.285 2.501 -8.555 1.00 91.19 88 ALA A CA 1
ATOM 703 C C . ALA A 1 88 ? 5.669 2.410 -7.070 1.00 91.19 88 ALA A C 1
ATOM 705 O O . ALA A 1 88 ? 4.815 2.109 -6.237 1.00 91.19 88 ALA A O 1
ATOM 706 N N . LEU A 1 89 ? 6.925 2.697 -6.726 1.00 90.94 89 LEU A N 1
ATOM 707 C CA . LEU A 1 89 ? 7.390 2.716 -5.344 1.00 90.94 89 LEU A CA 1
ATOM 708 C C . LEU A 1 89 ? 6.701 3.822 -4.528 1.00 90.94 89 LEU A C 1
ATOM 710 O O . LEU A 1 89 ? 6.238 3.548 -3.421 1.00 90.94 89 LEU A O 1
ATOM 714 N N . ASP A 1 90 ? 6.549 5.029 -5.076 1.00 93.62 90 ASP A N 1
ATOM 715 C CA . ASP A 1 90 ? 5.792 6.108 -4.427 1.00 93.62 90 ASP A CA 1
ATOM 716 C C . ASP A 1 90 ? 4.315 5.726 -4.233 1.00 93.62 90 ASP A C 1
ATOM 718 O O . ASP A 1 90 ? 3.746 5.890 -3.153 1.00 93.62 90 ASP A O 1
ATOM 722 N N . GLY A 1 91 ? 3.708 5.077 -5.231 1.00 93.56 91 GLY A N 1
ATOM 723 C CA . GLY A 1 91 ? 2.372 4.497 -5.101 1.00 93.56 91 GLY A CA 1
ATOM 724 C C . GLY A 1 91 ? 2.254 3.519 -3.923 1.00 93.56 91 GLY A C 1
ATOM 725 O O . GLY A 1 91 ? 1.307 3.609 -3.139 1.00 93.56 91 GLY A O 1
ATOM 726 N N . LEU A 1 92 ? 3.224 2.612 -3.754 1.00 92.69 92 LEU A N 1
ATOM 727 C CA . LEU A 1 92 ? 3.257 1.678 -2.619 1.00 92.69 92 LEU A CA 1
ATOM 728 C C . LEU A 1 92 ? 3.420 2.415 -1.282 1.00 92.69 92 LEU A C 1
ATOM 730 O O . LEU A 1 92 ? 2.773 2.048 -0.299 1.00 92.69 92 LEU A O 1
ATOM 734 N N . LYS A 1 93 ? 4.235 3.474 -1.246 1.00 94.38 93 LYS A N 1
ATOM 735 C CA . LYS A 1 93 ? 4.412 4.321 -0.062 1.00 94.38 93 LYS A CA 1
ATOM 736 C C . LYS A 1 93 ? 3.090 4.950 0.376 1.00 94.38 93 LYS A C 1
ATOM 738 O O . LYS A 1 93 ? 2.715 4.830 1.541 1.00 94.38 93 LYS A O 1
ATOM 743 N N . ASN A 1 94 ? 2.358 5.542 -0.567 1.00 95.56 94 ASN A N 1
ATOM 744 C CA . ASN A 1 94 ? 1.059 6.165 -0.309 1.00 95.56 94 ASN A CA 1
ATOM 745 C C . ASN A 1 94 ? 0.048 5.162 0.270 1.00 95.56 94 ASN A C 1
ATOM 747 O O . ASN A 1 94 ? -0.712 5.492 1.184 1.00 95.56 94 ASN A O 1
ATOM 751 N N . VAL A 1 95 ? 0.072 3.911 -0.204 1.00 94.56 95 VAL A N 1
ATOM 752 C CA . VAL A 1 95 ? -0.759 2.839 0.356 1.00 94.56 95 VAL A CA 1
ATOM 753 C C . VAL A 1 95 ? -0.355 2.503 1.795 1.00 94.56 95 VAL A C 1
ATOM 755 O O . VAL A 1 95 ? -1.227 2.442 2.662 1.00 94.56 95 VAL A O 1
ATOM 758 N N . VAL A 1 96 ? 0.940 2.324 2.082 1.00 94.31 96 VAL A N 1
ATOM 759 C CA . VAL A 1 96 ? 1.432 2.041 3.448 1.00 94.31 96 VAL A CA 1
ATOM 760 C C . VAL A 1 96 ? 1.055 3.160 4.412 1.00 94.31 96 VAL A C 1
ATOM 762 O O . VAL A 1 96 ? 0.565 2.883 5.509 1.00 94.31 96 VAL A O 1
ATOM 765 N N . ASP A 1 97 ? 1.222 4.416 4.001 1.00 95.12 97 ASP A N 1
ATOM 766 C CA . ASP A 1 97 ? 0.853 5.578 4.808 1.00 95.12 97 ASP A CA 1
ATOM 767 C C . ASP A 1 97 ? -0.669 5.630 5.046 1.00 95.12 97 ASP A C 1
ATOM 769 O O . ASP A 1 97 ? -1.118 5.876 6.171 1.00 95.12 97 ASP A O 1
ATOM 773 N N . GLY A 1 98 ? -1.481 5.286 4.041 1.00 94.38 98 GLY A N 1
ATOM 774 C CA . GLY A 1 98 ? -2.929 5.123 4.191 1.00 94.38 98 GLY A CA 1
ATOM 775 C C . GLY A 1 98 ? -3.309 4.032 5.200 1.00 94.38 98 GLY A C 1
ATOM 776 O O . GLY A 1 98 ? -4.132 4.260 6.092 1.00 94.38 98 GLY A O 1
ATOM 777 N N . VAL A 1 99 ? -2.676 2.858 5.117 1.00 93.38 99 VAL A N 1
ATOM 778 C CA . VAL A 1 99 ? -2.913 1.745 6.051 1.00 93.38 99 VAL A CA 1
ATOM 779 C C . VAL A 1 99 ? -2.462 2.113 7.468 1.00 93.38 99 VAL A C 1
ATOM 781 O O . VAL A 1 99 ? -3.151 1.779 8.432 1.00 93.38 99 VAL A O 1
ATOM 784 N N . LYS A 1 100 ? -1.366 2.864 7.618 1.00 94.62 100 LYS A N 1
ATOM 785 C CA . LYS A 1 100 ? -0.891 3.380 8.910 1.00 94.62 100 LYS A CA 1
ATOM 786 C C . LYS A 1 100 ? -1.927 4.279 9.582 1.00 94.62 100 LYS A C 1
ATOM 788 O O . LYS A 1 100 ? -2.184 4.132 10.778 1.00 94.62 100 LYS A O 1
ATOM 793 N N . ILE A 1 101 ? -2.543 5.187 8.824 1.00 95.06 101 ILE A N 1
ATOM 794 C CA . ILE A 1 101 ? -3.605 6.067 9.331 1.00 95.06 101 ILE A CA 1
ATOM 795 C C . ILE A 1 101 ? -4.798 5.233 9.812 1.00 95.06 101 ILE A C 1
ATOM 797 O O . ILE A 1 101 ? -5.261 5.432 10.937 1.00 95.06 101 ILE A O 1
ATOM 801 N N . LEU A 1 102 ? -5.250 4.263 9.008 1.00 91.94 102 LEU A N 1
ATOM 802 C CA . LEU A 1 102 ? -6.353 3.372 9.388 1.00 91.94 102 LEU A CA 1
ATOM 803 C C . LEU A 1 102 ? -6.023 2.540 10.631 1.00 91.94 102 LEU A C 1
ATOM 805 O O . LEU A 1 102 ? -6.868 2.399 11.514 1.00 91.94 102 LEU A O 1
ATOM 809 N N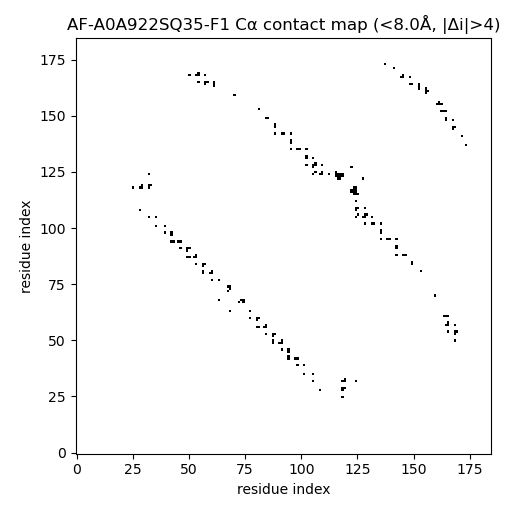 . ASN A 1 103 ? -4.799 2.015 10.727 1.00 92.19 103 ASN A N 1
ATOM 810 C CA . ASN A 1 103 ? -4.337 1.275 11.896 1.00 92.19 103 ASN A CA 1
ATOM 811 C C . ASN A 1 103 ? -4.404 2.145 13.160 1.00 92.19 103 ASN A C 1
ATOM 813 O O . ASN A 1 103 ? -4.969 1.722 14.164 1.00 92.19 103 ASN A O 1
ATOM 817 N N . ASN A 1 104 ? -3.913 3.386 13.102 1.00 93.06 104 ASN A N 1
ATOM 818 C CA . ASN A 1 104 ? -3.967 4.308 14.240 1.00 93.06 104 ASN A CA 1
ATOM 819 C C . ASN A 1 104 ? -5.412 4.621 14.661 1.00 93.06 104 ASN A C 1
ATOM 821 O O . ASN A 1 104 ? -5.720 4.641 15.854 1.00 93.06 104 ASN A O 1
ATOM 825 N N . GLN A 1 105 ? -6.308 4.823 13.691 1.00 91.69 105 GLN A N 1
ATOM 826 C CA . GLN A 1 105 ? -7.732 5.060 13.941 1.00 91.69 105 GLN A CA 1
ATOM 827 C C . GLN A 1 105 ? -8.402 3.844 14.593 1.00 91.69 105 GLN A C 1
ATOM 829 O O . GLN A 1 105 ? -9.120 3.995 15.580 1.00 91.69 105 GLN A O 1
ATOM 834 N N . LEU A 1 106 ? -8.129 2.632 14.104 1.00 89.69 106 LEU A N 1
ATOM 835 C CA . LEU A 1 106 ? -8.676 1.398 14.674 1.00 89.69 106 LEU A CA 1
ATOM 836 C C . LEU A 1 106 ? -8.109 1.082 16.060 1.00 89.69 106 LEU A C 1
ATOM 838 O O . LEU A 1 106 ? -8.852 0.622 16.922 1.00 89.69 106 LEU A O 1
ATOM 842 N N . GLN A 1 107 ? -6.831 1.364 16.312 1.00 90.81 107 GLN A N 1
ATOM 843 C CA . GLN A 1 107 ? -6.250 1.232 17.650 1.00 90.81 107 GLN A CA 1
ATOM 844 C C . GLN A 1 107 ? -6.850 2.236 18.639 1.00 90.81 107 GLN A C 1
ATOM 846 O O . GLN A 1 107 ? -7.096 1.887 19.792 1.00 90.81 107 GLN A O 1
ATOM 851 N N . ALA A 1 108 ? -7.112 3.474 18.208 1.00 89.00 108 ALA A N 1
ATOM 852 C CA . ALA A 1 108 ? -7.812 4.453 19.036 1.00 89.00 108 ALA A CA 1
ATOM 853 C C . ALA A 1 108 ? -9.247 3.995 19.342 1.00 89.00 108 ALA A C 1
ATOM 855 O O . ALA A 1 108 ? -9.669 4.045 20.495 1.00 89.00 108 ALA A O 1
ATOM 856 N N . LEU A 1 109 ? -9.964 3.471 18.342 1.00 86.62 109 LEU A N 1
ATOM 857 C CA . LEU A 1 109 ? -11.306 2.908 18.525 1.00 86.62 109 LEU A CA 1
ATOM 858 C C . LEU A 1 109 ? -11.310 1.713 19.488 1.00 86.62 109 LEU A C 1
ATOM 860 O O . LEU A 1 109 ? -12.170 1.651 20.361 1.00 86.62 109 LEU A O 1
ATOM 864 N N . ALA A 1 110 ? -10.325 0.816 19.394 1.00 85.94 110 ALA A N 1
ATOM 865 C CA . ALA A 1 110 ? -10.185 -0.313 20.314 1.00 85.94 110 ALA A CA 1
ATOM 866 C C . ALA A 1 110 ? -9.936 0.127 21.769 1.00 85.94 110 ALA A C 1
ATOM 868 O O . ALA A 1 110 ? -10.361 -0.550 22.695 1.00 85.94 110 ALA A O 1
ATOM 869 N N . LYS A 1 111 ? -9.273 1.271 21.989 1.00 86.31 111 LYS A N 1
ATOM 870 C CA . LYS A 1 111 ? -9.080 1.840 23.336 1.00 86.31 111 LYS A CA 1
ATOM 871 C C . LYS A 1 111 ? -10.337 2.525 23.879 1.00 86.31 111 LYS A C 1
ATOM 873 O O . LYS A 1 111 ? -10.518 2.575 25.091 1.00 86.31 111 LYS A O 1
ATOM 878 N N . LEU A 1 112 ? -11.173 3.078 22.998 1.00 83.88 112 LEU A N 1
ATOM 879 C CA . LEU A 1 112 ? -12.417 3.766 23.364 1.00 83.88 112 LEU A CA 1
ATOM 880 C C . LEU A 1 112 ? -13.557 2.796 23.693 1.00 83.88 112 LEU A C 1
ATOM 882 O O . LEU A 1 112 ? -14.431 3.143 24.483 1.00 83.88 112 LEU A O 1
ATOM 886 N N . GLN A 1 113 ? -13.547 1.595 23.112 1.00 76.19 113 GLN A N 1
ATOM 887 C CA . GLN A 1 113 ? -14.464 0.514 23.467 1.00 76.19 113 GLN A CA 1
ATOM 888 C C . GLN A 1 113 ? -13.709 -0.622 24.167 1.00 76.19 113 GLN A C 1
ATOM 890 O O . GLN A 1 113 ? -13.274 -1.560 23.504 1.00 76.19 113 GLN A O 1
ATOM 895 N N . PRO A 1 114 ? -13.555 -0.558 25.504 1.00 66.25 114 PRO A N 1
ATOM 896 C CA . PRO A 1 114 ? -12.906 -1.620 26.272 1.00 66.25 114 PRO A CA 1
ATOM 897 C C . PRO A 1 114 ? -13.746 -2.904 26.358 1.00 66.25 114 PRO A C 1
ATOM 899 O O . PRO A 1 114 ? -13.236 -3.929 26.800 1.00 66.25 114 PRO A O 1
ATOM 902 N N . ASN A 1 115 ? -15.019 -2.857 25.961 1.00 74.19 115 ASN A N 1
ATOM 903 C CA . ASN A 1 115 ? -15.875 -4.033 25.921 1.00 74.19 115 ASN A CA 1
ATOM 904 C C . ASN A 1 115 ? -15.547 -4.871 24.679 1.00 74.19 115 ASN A C 1
ATOM 906 O O . ASN A 1 115 ? -15.521 -4.348 23.566 1.00 74.19 115 ASN A O 1
ATOM 910 N N . ASP A 1 116 ? -15.388 -6.183 24.853 1.00 71.38 116 ASP A N 1
ATOM 911 C CA . ASP A 1 116 ? -15.221 -7.151 23.757 1.00 71.38 116 ASP A CA 1
ATOM 912 C C . ASP A 1 116 ? -16.556 -7.491 23.061 1.00 71.38 116 ASP A C 1
ATOM 914 O O . ASP A 1 116 ? -16.758 -8.598 22.553 1.00 71.38 116 ASP A O 1
ATOM 918 N N . ASP A 1 117 ? -17.479 -6.529 23.020 1.00 74.50 117 ASP A N 1
ATOM 919 C CA . ASP A 1 117 ? -18.738 -6.687 22.308 1.00 74.50 117 ASP A CA 1
ATOM 920 C C . ASP A 1 117 ? -18.444 -6.866 20.803 1.00 74.50 117 ASP A C 1
ATOM 922 O O . ASP A 1 117 ? -17.628 -6.139 20.221 1.00 74.50 117 ASP A O 1
ATOM 926 N N . PRO A 1 118 ? -19.057 -7.861 20.139 1.00 73.81 118 PRO A N 1
ATOM 927 C CA . PRO A 1 118 ? -18.793 -8.130 18.736 1.00 73.81 118 PRO A CA 1
ATOM 928 C C . PRO A 1 118 ? -19.349 -7.012 17.851 1.00 73.81 118 PRO A C 1
ATOM 930 O O . PRO A 1 118 ? -20.531 -6.679 17.908 1.00 73.81 118 PRO A O 1
ATOM 933 N N . VAL A 1 119 ? -18.499 -6.483 16.971 1.00 74.25 119 VAL A N 1
ATOM 934 C CA . VAL A 1 119 ? -18.813 -5.313 16.137 1.00 74.25 119 VAL A CA 1
ATOM 935 C C . VAL A 1 119 ? -19.021 -5.689 14.668 1.00 74.25 119 VAL A C 1
ATOM 937 O O . VAL A 1 119 ? -19.918 -5.161 14.014 1.00 74.25 119 VAL A O 1
ATOM 940 N N . ILE A 1 120 ? -18.233 -6.628 14.129 1.00 72.62 120 ILE A N 1
ATOM 941 C CA . ILE A 1 120 ? -18.387 -7.142 12.752 1.00 72.62 120 ILE A CA 1
ATOM 942 C C . ILE A 1 120 ? -18.208 -8.652 12.754 1.00 72.62 120 ILE A C 1
ATOM 944 O O . ILE A 1 120 ? -17.181 -9.125 13.223 1.00 72.62 120 ILE A O 1
ATOM 948 N N . ASN A 1 121 ? -19.150 -9.410 12.178 1.00 64.56 121 ASN A N 1
ATOM 949 C CA . ASN A 1 121 ? -19.032 -10.864 11.984 1.00 64.56 121 ASN A CA 1
ATOM 950 C C . ASN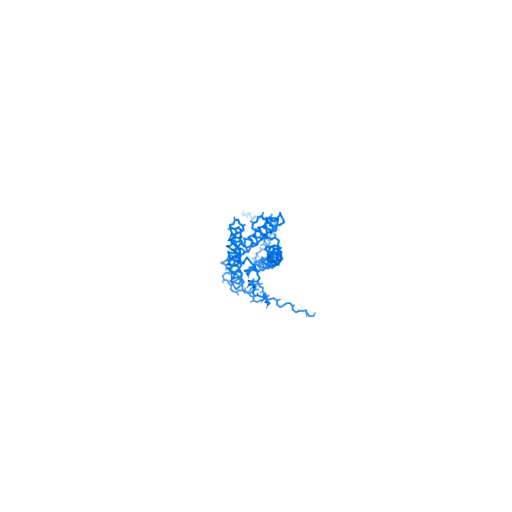 A 1 121 ? -18.523 -11.605 13.234 1.00 64.56 121 ASN A C 1
ATOM 952 O O . ASN A 1 121 ? -17.625 -12.436 13.130 1.00 64.56 121 ASN A O 1
ATOM 956 N N . SER A 1 122 ? -19.058 -11.281 14.418 1.00 75.25 122 SER A N 1
ATOM 957 C CA . SER A 1 122 ? -18.642 -11.799 15.739 1.00 75.25 122 SER A CA 1
ATOM 958 C C . SER A 1 122 ? -17.251 -11.378 16.248 1.00 75.25 122 SER A C 1
ATOM 960 O O . SER A 1 122 ? -16.811 -11.856 17.290 1.00 75.25 122 SER A O 1
ATOM 962 N N . TRP A 1 123 ? -16.544 -10.481 15.558 1.00 80.69 123 TRP A N 1
ATOM 963 C CA . TRP A 1 123 ? -15.228 -10.002 15.981 1.00 80.69 123 TRP A CA 1
ATOM 964 C C . TRP A 1 123 ? -15.330 -8.713 16.806 1.00 80.69 123 TRP A C 1
ATOM 966 O O . TRP A 1 123 ? -15.970 -7.755 16.354 1.00 80.69 123 TRP A O 1
ATOM 976 N N . PRO A 1 124 ? -14.655 -8.649 17.970 1.00 85.06 124 PRO A N 1
ATOM 977 C CA . PRO A 1 124 ? -14.509 -7.408 18.717 1.00 85.06 124 PRO A CA 1
ATOM 978 C C . PRO A 1 124 ? -13.534 -6.457 18.011 1.00 85.06 124 PRO A C 1
ATOM 980 O O . PRO A 1 124 ? -12.665 -6.876 17.232 1.00 85.06 124 PRO A O 1
ATOM 983 N N . VAL A 1 125 ? -13.646 -5.159 18.310 1.00 85.38 125 VAL A N 1
ATOM 984 C CA . VAL A 1 125 ? -12.779 -4.110 17.731 1.00 85.38 125 VAL A CA 1
ATOM 985 C C . VAL A 1 125 ? -11.302 -4.384 18.019 1.00 85.38 125 VAL A C 1
ATOM 987 O O . VAL A 1 125 ? -10.447 -4.153 17.163 1.00 85.38 125 VAL A O 1
ATOM 990 N N . THR A 1 126 ? -11.000 -4.943 19.191 1.00 86.69 126 THR A N 1
ATOM 991 C CA . THR A 1 126 ? -9.658 -5.354 19.620 1.00 86.69 126 THR A CA 1
ATOM 992 C C . THR A 1 126 ? -9.027 -6.323 18.618 1.00 86.69 126 THR A C 1
ATOM 994 O O . THR A 1 126 ? -7.957 -6.043 18.072 1.00 86.69 126 THR A O 1
ATOM 997 N N . LYS A 1 127 ? -9.728 -7.405 18.267 1.00 88.19 127 LYS A N 1
ATOM 998 C CA . LYS A 1 127 ? -9.267 -8.410 17.296 1.00 88.19 127 LYS A CA 1
ATOM 999 C C . LYS A 1 127 ? -9.103 -7.832 15.888 1.00 88.19 127 LYS A C 1
ATOM 1001 O O . LYS A 1 127 ? -8.132 -8.153 15.196 1.00 88.19 127 LYS A O 1
ATOM 1006 N N . ILE A 1 128 ? -10.018 -6.956 15.469 1.00 87.38 128 ILE A N 1
ATOM 1007 C CA . ILE A 1 128 ? -9.928 -6.264 14.175 1.00 87.38 128 ILE A CA 1
ATOM 1008 C C . ILE A 1 128 ? -8.677 -5.379 14.146 1.00 87.38 128 ILE A C 1
ATOM 1010 O O . ILE A 1 128 ? -7.861 -5.516 13.238 1.00 87.38 128 ILE A O 1
ATOM 1014 N N . SER A 1 129 ? -8.464 -4.543 15.165 1.00 90.00 129 SER A N 1
ATOM 1015 C CA . SER A 1 129 ? -7.297 -3.654 15.244 1.00 90.00 129 SER A CA 1
ATOM 1016 C C . SER A 1 129 ? -5.969 -4.417 15.234 1.00 90.00 129 SER A C 1
ATOM 1018 O O . SER A 1 129 ? -5.054 -4.038 14.509 1.00 90.00 129 SER A O 1
ATOM 1020 N N . GLN A 1 130 ? -5.876 -5.540 15.955 1.00 90.81 130 GLN A N 1
ATOM 1021 C CA . GLN A 1 130 ? -4.681 -6.390 15.970 1.00 90.81 130 GLN A CA 1
ATOM 1022 C C . GLN A 1 130 ? -4.402 -6.996 14.594 1.00 90.81 130 GLN A C 1
ATOM 1024 O O . GLN A 1 130 ? -3.250 -7.112 14.180 1.00 90.81 130 GLN A O 1
ATOM 1029 N N . THR 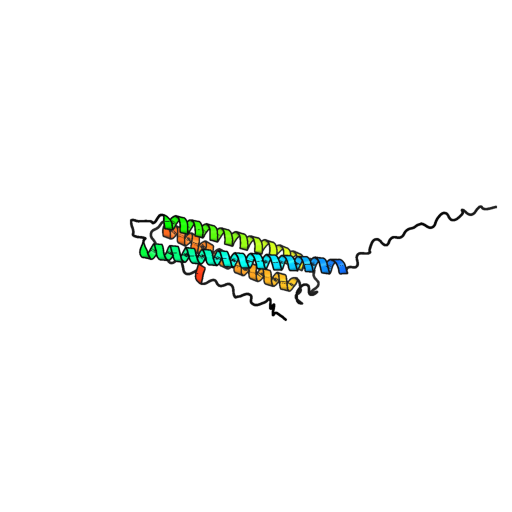A 1 131 ? -5.454 -7.378 13.873 1.00 90.81 131 THR A N 1
ATOM 1030 C CA . THR A 1 131 ? -5.330 -7.923 12.519 1.00 90.81 131 THR A CA 1
ATOM 1031 C C . THR A 1 131 ? -4.848 -6.851 11.547 1.00 90.81 131 THR A C 1
ATOM 1033 O O . THR A 1 131 ? -3.901 -7.087 10.800 1.00 90.81 131 THR A O 1
ATOM 1036 N N . VAL A 1 132 ? -5.427 -5.647 11.601 1.00 91.38 132 VAL A N 1
ATOM 1037 C CA . VAL A 1 132 ? -4.980 -4.518 10.770 1.00 91.38 132 VAL A CA 1
ATOM 1038 C C . VAL A 1 132 ? -3.543 -4.110 11.098 1.00 91.38 132 VAL A C 1
ATOM 1040 O O . VAL A 1 132 ? -2.778 -3.823 10.182 1.00 91.38 132 VAL A O 1
ATOM 1043 N N . MET A 1 133 ? -3.137 -4.170 12.367 1.00 92.38 133 MET A N 1
ATOM 1044 C CA . MET A 1 133 ? -1.754 -3.919 12.777 1.00 92.38 133 MET A CA 1
ATOM 1045 C C . MET A 1 133 ? -0.778 -4.919 12.149 1.00 92.38 133 MET A C 1
ATOM 1047 O O . MET A 1 133 ? 0.236 -4.511 11.593 1.00 92.38 133 MET A O 1
ATOM 1051 N N . LYS A 1 134 ? -1.101 -6.219 12.159 1.00 93.56 134 LYS A N 1
ATOM 1052 C CA . LYS A 1 134 ? -0.270 -7.246 11.505 1.00 93.56 134 LYS A CA 1
ATOM 1053 C C . LYS A 1 134 ? -0.151 -7.017 9.997 1.00 93.56 134 LYS A C 1
ATOM 1055 O O . LYS A 1 134 ? 0.934 -7.165 9.442 1.00 93.56 134 LYS A O 1
ATOM 1060 N N . ILE A 1 135 ? -1.252 -6.635 9.344 1.00 91.81 135 ILE A N 1
ATOM 1061 C CA . ILE A 1 135 ? -1.256 -6.285 7.915 1.00 91.81 135 ILE A CA 1
ATOM 1062 C C . ILE A 1 135 ? -0.338 -5.084 7.671 1.00 91.81 135 ILE A C 1
ATOM 1064 O O . ILE A 1 135 ? 0.524 -5.144 6.800 1.00 91.81 135 ILE A O 1
ATOM 1068 N N . PHE A 1 136 ? -0.481 -4.022 8.468 1.00 93.00 136 PHE A N 1
ATOM 1069 C CA . PHE A 1 136 ? 0.369 -2.837 8.390 1.00 93.00 136 PHE A CA 1
ATOM 1070 C C . PHE A 1 136 ? 1.856 -3.186 8.536 1.00 93.00 136 PHE A C 1
ATOM 1072 O O . PHE A 1 136 ? 2.653 -2.814 7.681 1.00 93.00 136 PHE A O 1
ATOM 1079 N N . GLU A 1 137 ? 2.231 -3.934 9.576 1.00 93.06 137 GLU A N 1
ATOM 1080 C CA . GLU A 1 137 ? 3.622 -4.339 9.808 1.00 93.06 137 GLU A CA 1
ATOM 1081 C C . GLU A 1 137 ? 4.188 -5.173 8.653 1.00 93.06 137 GLU A C 1
ATOM 1083 O O . GLU A 1 137 ? 5.358 -5.021 8.295 1.00 93.06 137 GLU A O 1
ATOM 1088 N N . SER A 1 138 ? 3.373 -6.053 8.064 1.00 93.00 138 SER A N 1
ATOM 1089 C CA . SER A 1 138 ? 3.771 -6.850 6.902 1.00 93.00 138 SER A CA 1
ATOM 1090 C C . SER A 1 138 ? 4.027 -5.966 5.682 1.00 93.00 138 SER A C 1
ATOM 1092 O O . SER A 1 138 ? 5.091 -6.061 5.070 1.00 93.00 138 SER A O 1
ATOM 1094 N N . LEU A 1 139 ? 3.090 -5.067 5.363 1.00 91.31 139 LEU A N 1
ATOM 1095 C CA . LEU A 1 139 ? 3.214 -4.141 4.235 1.00 91.31 139 LEU A CA 1
ATOM 1096 C C . LEU A 1 139 ? 4.401 -3.189 4.406 1.00 91.31 139 LEU A C 1
ATOM 1098 O O . LEU A 1 139 ? 5.125 -2.927 3.450 1.00 91.31 139 LEU A O 1
ATOM 1102 N N . GLU A 1 140 ? 4.643 -2.698 5.622 1.00 93.69 140 GLU A N 1
ATOM 1103 C CA . GLU A 1 140 ? 5.759 -1.794 5.899 1.00 93.69 140 GLU A CA 1
ATOM 1104 C C . GLU A 1 140 ? 7.116 -2.489 5.696 1.00 93.69 140 GLU A C 1
ATOM 1106 O O . GLU A 1 140 ? 8.028 -1.916 5.094 1.00 93.69 140 GLU A O 1
ATOM 1111 N N . LYS A 1 141 ? 7.258 -3.740 6.157 1.00 91.31 141 LYS A N 1
ATOM 1112 C CA . LYS A 1 141 ? 8.471 -4.546 5.930 1.00 91.31 141 LYS A CA 1
ATOM 1113 C C . LYS A 1 141 ? 8.697 -4.799 4.444 1.00 91.31 141 LYS A C 1
ATOM 1115 O O . LYS A 1 141 ? 9.812 -4.631 3.952 1.00 91.31 141 LYS A O 1
ATOM 1120 N N . GLU A 1 142 ? 7.642 -5.176 3.732 1.00 88.56 142 GLU A N 1
ATOM 1121 C CA . GLU A 1 142 ? 7.700 -5.439 2.299 1.00 88.56 142 GLU A CA 1
ATOM 1122 C C . GLU A 1 142 ? 8.064 -4.179 1.500 1.00 88.56 142 GLU A C 1
ATOM 1124 O O . GLU A 1 142 ? 8.912 -4.237 0.608 1.00 88.56 142 GLU A O 1
ATOM 1129 N N . PHE A 1 143 ? 7.484 -3.029 1.853 1.00 91.81 143 PHE A N 1
ATOM 1130 C CA . PHE A 1 143 ? 7.814 -1.742 1.250 1.00 91.81 143 PHE A CA 1
ATOM 1131 C C . PHE A 1 143 ? 9.286 -1.372 1.460 1.00 91.81 143 PHE A C 1
ATOM 1133 O O . PHE A 1 143 ? 9.975 -1.057 0.493 1.00 91.81 143 PHE A O 1
ATOM 1140 N N . LYS A 1 144 ? 9.795 -1.472 2.696 1.00 90.25 144 LYS A N 1
ATOM 1141 C CA . LYS A 1 144 ? 11.205 -1.177 3.014 1.00 90.25 144 LYS A CA 1
ATOM 1142 C C . LYS A 1 144 ? 12.164 -2.027 2.179 1.00 90.25 144 LYS A C 1
ATOM 1144 O O . LYS A 1 144 ? 13.146 -1.509 1.656 1.00 90.25 144 LYS A O 1
ATOM 1149 N N . LEU A 1 145 ? 11.862 -3.315 2.006 1.00 86.44 145 LEU A N 1
ATOM 1150 C CA . LEU A 1 145 ? 12.654 -4.201 1.150 1.00 86.44 145 LEU A CA 1
ATOM 1151 C C . LEU A 1 145 ? 12.621 -3.763 -0.319 1.00 86.44 145 LEU A C 1
ATOM 1153 O O . LEU A 1 145 ? 13.667 -3.707 -0.965 1.00 86.44 145 LEU A O 1
ATOM 1157 N N . LYS A 1 146 ? 11.439 -3.428 -0.848 1.00 84.94 146 LYS A N 1
ATOM 1158 C CA . LYS A 1 146 ? 11.288 -2.942 -2.230 1.00 84.94 146 LYS A CA 1
ATOM 1159 C C . LYS A 1 146 ? 12.016 -1.618 -2.462 1.00 84.94 146 LYS A C 1
ATOM 1161 O O . LYS A 1 146 ? 12.622 -1.451 -3.519 1.00 84.94 146 LYS A O 1
ATOM 1166 N N . GLN A 1 147 ? 12.004 -0.722 -1.478 1.00 86.44 147 GLN A N 1
ATOM 1167 C CA . GLN A 1 147 ? 12.737 0.539 -1.521 1.00 86.44 147 GLN A CA 1
ATOM 1168 C C . GLN A 1 147 ? 14.247 0.295 -1.607 1.00 86.44 147 GLN A C 1
ATOM 1170 O O . GLN A 1 147 ? 14.867 0.717 -2.574 1.00 86.44 147 GLN A O 1
ATOM 1175 N N . ILE A 1 148 ? 14.812 -0.490 -0.681 1.00 83.88 148 ILE A N 1
ATOM 1176 C CA . ILE A 1 148 ? 16.251 -0.813 -0.666 1.00 83.88 148 ILE A CA 1
ATOM 1177 C C . ILE A 1 148 ? 16.707 -1.417 -2.000 1.00 83.88 148 ILE A C 1
ATOM 1179 O O . ILE A 1 148 ? 17.762 -1.065 -2.521 1.00 83.88 148 ILE A O 1
ATOM 1183 N N . VAL A 1 149 ? 15.917 -2.330 -2.567 1.00 76.94 149 VAL A N 1
ATOM 1184 C CA . VAL A 1 149 ? 16.262 -2.996 -3.831 1.00 76.94 149 VAL A CA 1
ATOM 1185 C C . VAL A 1 149 ? 16.180 -2.046 -5.021 1.00 76.94 149 VAL A C 1
ATOM 1187 O O . VAL A 1 149 ? 17.003 -2.149 -5.927 1.00 76.94 149 VAL A O 1
ATOM 1190 N N . THR A 1 150 ? 15.215 -1.127 -5.026 1.00 79.06 150 THR A N 1
ATOM 1191 C CA . THR A 1 150 ? 15.083 -0.121 -6.089 1.00 79.06 150 THR A CA 1
ATOM 1192 C C . THR A 1 150 ? 16.239 0.874 -6.029 1.00 79.06 150 THR A C 1
ATOM 1194 O O . THR A 1 150 ? 16.870 1.126 -7.054 1.00 79.06 150 THR A O 1
ATOM 1197 N N . ASP A 1 151 ? 16.581 1.348 -4.829 1.00 75.44 151 ASP A N 1
ATOM 1198 C CA . ASP A 1 151 ? 17.697 2.269 -4.598 1.00 75.44 151 ASP A CA 1
ATOM 1199 C C . ASP A 1 151 ? 19.036 1.625 -5.000 1.00 75.44 151 ASP A C 1
ATOM 1201 O O . ASP A 1 151 ? 19.826 2.215 -5.737 1.00 75.44 151 ASP A O 1
ATOM 1205 N N . TYR A 1 152 ? 19.272 0.371 -4.593 1.00 68.62 152 TYR A N 1
ATOM 1206 C CA . TYR A 1 152 ? 20.458 -0.384 -5.007 1.00 68.62 152 TYR A CA 1
ATOM 1207 C C . TYR A 1 152 ? 20.479 -0.621 -6.523 1.00 68.62 152 TYR A C 1
ATOM 1209 O O . TYR A 1 152 ? 21.498 -0.414 -7.176 1.00 68.62 152 TYR A O 1
ATOM 1217 N N . GLY A 1 153 ? 19.336 -0.992 -7.105 1.00 64.94 153 GLY A N 1
ATOM 1218 C CA . GLY A 1 153 ? 19.186 -1.205 -8.541 1.00 64.94 153 GLY A CA 1
ATOM 1219 C C . GLY A 1 153 ? 19.484 0.035 -9.381 1.00 64.94 153 GLY A C 1
ATOM 1220 O O . GLY A 1 153 ? 20.085 -0.097 -10.447 1.00 64.94 153 GLY A O 1
ATOM 1221 N N . MET A 1 154 ? 19.106 1.225 -8.902 1.00 66.25 154 MET A N 1
ATOM 1222 C CA . MET A 1 154 ? 19.472 2.502 -9.520 1.00 66.25 154 MET A CA 1
ATOM 1223 C C . MET A 1 154 ? 20.976 2.752 -9.450 1.00 66.25 154 MET A C 1
ATOM 1225 O O . MET A 1 154 ? 21.600 2.994 -10.481 1.00 66.25 154 MET A O 1
ATOM 1229 N N . LEU A 1 155 ? 21.569 2.604 -8.265 1.00 59.53 155 LEU A N 1
ATOM 1230 C CA . LEU A 1 155 ? 22.999 2.832 -8.048 1.00 59.53 155 LEU A CA 1
ATOM 1231 C C . LEU A 1 155 ? 23.899 1.891 -8.857 1.00 59.53 155 LEU A C 1
ATOM 1233 O O . LEU A 1 155 ? 24.975 2.301 -9.290 1.00 59.53 155 LEU A O 1
ATOM 1237 N N . SER A 1 156 ? 23.483 0.639 -9.051 1.00 57.66 156 SER A N 1
ATOM 1238 C CA . SER A 1 156 ? 24.189 -0.327 -9.901 1.00 57.66 156 SER A CA 1
ATOM 1239 C C . SER A 1 156 ? 23.985 -0.044 -11.391 1.00 57.66 156 SER A C 1
ATOM 1241 O O . SER A 1 156 ? 24.839 -0.379 -12.203 1.00 57.66 156 SER A O 1
ATOM 1243 N N . CYS A 1 157 ? 22.876 0.601 -11.768 1.00 56.75 157 CYS A N 1
ATOM 1244 C CA . CYS A 1 157 ? 22.627 1.005 -13.148 1.00 56.75 157 CYS A CA 1
ATOM 1245 C C . CYS A 1 157 ? 23.489 2.191 -13.600 1.00 56.75 157 CYS A C 1
ATOM 1247 O O . CYS A 1 157 ? 23.725 2.325 -14.794 1.00 56.75 157 CYS A O 1
ATOM 1249 N N . GLU A 1 158 ? 23.945 3.024 -12.663 1.00 54.97 158 GLU A N 1
ATOM 1250 C CA . GLU A 1 158 ? 24.898 4.116 -12.910 1.00 54.97 158 GLU A CA 1
ATOM 1251 C C . GLU A 1 158 ? 26.366 3.656 -12.869 1.00 54.97 158 GLU A C 1
ATOM 1253 O O . GLU A 1 158 ? 27.250 4.403 -13.281 1.00 54.97 158 GLU A O 1
ATOM 1258 N N . ARG A 1 159 ? 26.642 2.448 -12.351 1.00 50.97 159 ARG A N 1
ATOM 1259 C CA . ARG A 1 159 ? 28.002 1.947 -12.073 1.00 50.97 159 ARG A CA 1
ATOM 1260 C C . ARG A 1 159 ? 28.413 0.692 -12.844 1.00 50.97 159 ARG A C 1
ATOM 1262 O O . ARG A 1 159 ? 29.424 0.097 -12.497 1.00 50.97 159 ARG A O 1
ATOM 1269 N N . ASP A 1 160 ? 27.667 0.302 -13.876 1.00 50.62 160 ASP A N 1
ATOM 1270 C CA . ASP A 1 160 ? 27.994 -0.861 -14.724 1.00 50.62 160 ASP A CA 1
ATOM 1271 C C . ASP A 1 160 ? 28.056 -2.217 -13.981 1.00 50.62 160 ASP A C 1
ATOM 1273 O O . ASP A 1 160 ? 28.553 -3.222 -14.489 1.00 50.62 160 ASP A O 1
ATOM 1277 N N . GLU A 1 161 ? 27.499 -2.299 -12.767 1.00 45.50 161 GLU A N 1
ATOM 1278 C CA . GLU A 1 161 ? 27.441 -3.546 -12.003 1.00 45.50 161 GLU A CA 1
ATOM 1279 C C . GLU A 1 161 ? 26.132 -4.296 -12.321 1.00 45.50 161 GLU A C 1
ATOM 1281 O O . GLU A 1 161 ? 25.039 -3.949 -11.866 1.00 45.50 161 GLU A O 1
ATOM 1286 N N . HIS A 1 162 ? 26.222 -5.355 -13.129 1.00 49.88 162 HIS A N 1
ATOM 1287 C CA . HIS A 1 162 ? 25.091 -6.221 -13.476 1.00 49.88 162 HIS A CA 1
ATOM 1288 C C . HIS A 1 162 ? 24.627 -7.069 -12.272 1.00 49.88 162 HIS A C 1
ATOM 1290 O O . HIS A 1 162 ? 25.053 -8.212 -12.108 1.00 49.88 162 HIS A O 1
ATOM 1296 N N . VAL A 1 163 ? 23.715 -6.551 -11.437 1.00 49.56 163 VAL A N 1
ATOM 1297 C CA . VAL A 1 163 ? 23.079 -7.330 -10.350 1.00 49.56 163 VAL A CA 1
ATOM 1298 C C . VAL A 1 163 ? 21.540 -7.256 -10.386 1.00 49.56 163 VAL A C 1
ATOM 1300 O O . VAL A 1 163 ? 20.924 -6.239 -10.701 1.00 49.56 163 VAL A O 1
ATOM 1303 N N . LEU A 1 164 ? 20.925 -8.410 -10.098 1.00 49.81 164 LEU A N 1
ATOM 1304 C CA . LEU A 1 164 ? 19.522 -8.806 -10.278 1.00 49.81 164 LEU A CA 1
ATOM 1305 C C . LEU A 1 164 ? 18.510 -8.014 -9.418 1.00 49.81 164 LEU A C 1
ATOM 1307 O O . LEU A 1 164 ? 18.135 -8.444 -8.328 1.00 49.81 164 LEU A O 1
ATOM 1311 N N . VAL A 1 165 ? 17.958 -6.925 -9.960 1.00 50.69 165 VAL A N 1
ATOM 1312 C CA . VAL A 1 165 ? 16.801 -6.188 -9.387 1.00 50.69 165 VAL A CA 1
ATOM 1313 C C . VAL A 1 165 ? 15.509 -7.036 -9.385 1.00 50.69 165 VAL A C 1
ATOM 1315 O O . VAL A 1 165 ? 14.566 -6.784 -8.637 1.00 50.69 165 VAL A O 1
ATOM 1318 N N . THR A 1 166 ? 15.456 -8.100 -10.188 1.00 48.72 166 THR A N 1
ATOM 1319 C CA . THR A 1 166 ? 14.221 -8.819 -10.533 1.00 48.72 166 THR A CA 1
ATOM 1320 C C . THR A 1 166 ? 13.667 -9.721 -9.426 1.00 48.72 166 THR A C 1
ATOM 1322 O O . THR A 1 166 ? 12.483 -10.055 -9.456 1.00 48.72 166 THR A O 1
ATOM 1325 N N . ARG A 1 167 ? 14.479 -10.152 -8.448 1.00 42.28 167 ARG A N 1
ATOM 1326 C CA . ARG A 1 167 ? 14.071 -11.224 -7.515 1.00 42.28 167 ARG A CA 1
ATOM 1327 C C . ARG A 1 167 ? 13.117 -10.761 -6.406 1.00 42.28 167 ARG A C 1
ATOM 1329 O O . ARG A 1 167 ? 12.261 -11.536 -5.994 1.00 42.28 167 ARG A O 1
ATOM 1336 N N . THR A 1 168 ? 13.197 -9.510 -5.953 1.00 50.38 168 THR A N 1
ATOM 1337 C CA . THR A 1 168 ? 12.479 -9.077 -4.734 1.00 50.38 168 THR A CA 1
ATOM 1338 C C . THR A 1 168 ? 11.035 -8.635 -4.990 1.00 50.38 168 THR A C 1
ATOM 1340 O O . THR A 1 168 ? 10.161 -8.890 -4.160 1.00 50.38 168 THR A O 1
ATOM 1343 N N . PHE A 1 169 ? 10.744 -8.048 -6.159 1.00 51.97 169 PHE A N 1
ATOM 1344 C CA . PHE A 1 169 ? 9.365 -7.711 -6.550 1.00 51.97 169 PHE A CA 1
ATOM 1345 C C . PHE A 1 169 ? 8.497 -8.952 -6.811 1.00 51.97 169 PHE A C 1
ATOM 1347 O O . PHE A 1 169 ? 7.283 -8.877 -6.663 1.00 51.97 169 PHE A O 1
ATOM 1354 N N . VAL A 1 170 ? 9.113 -10.081 -7.179 1.00 48.09 170 VAL A N 1
ATOM 1355 C CA . VAL A 1 170 ? 8.419 -11.318 -7.581 1.00 48.09 170 VAL A CA 1
ATOM 1356 C C . VAL A 1 170 ? 8.169 -12.272 -6.403 1.00 48.09 170 VAL A C 1
ATOM 1358 O O . VAL A 1 170 ? 7.254 -13.079 -6.478 1.00 48.09 170 VAL A O 1
ATOM 1361 N N . LEU A 1 171 ? 8.958 -12.200 -5.324 1.00 41.25 171 LEU A N 1
ATOM 1362 C CA . LEU A 1 171 ? 8.949 -13.206 -4.244 1.00 41.25 171 LEU A CA 1
ATOM 1363 C C . LEU A 1 171 ? 8.254 -12.773 -2.946 1.00 41.25 171 LEU A C 1
ATOM 1365 O O . LEU A 1 171 ? 8.199 -13.550 -1.997 1.00 41.25 171 LEU A O 1
ATOM 1369 N N . THR A 1 172 ? 7.739 -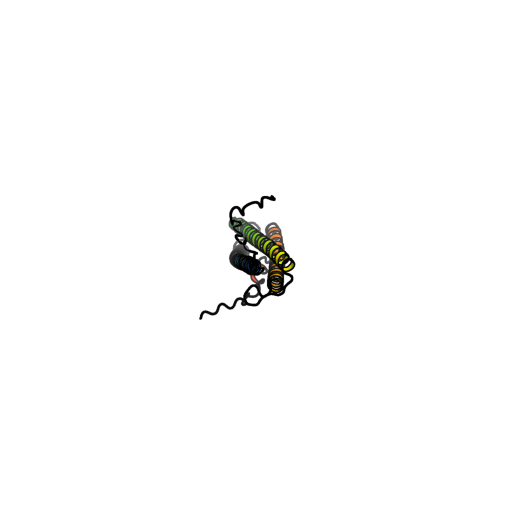11.549 -2.873 1.00 44.38 172 THR A N 1
ATOM 1370 C CA . THR A 1 172 ? 7.002 -11.066 -1.697 1.00 44.38 172 THR A CA 1
ATOM 1371 C C . THR A 1 172 ? 5.505 -11.131 -1.979 1.00 44.38 172 THR A C 1
ATOM 1373 O O . THR A 1 172 ? 4.866 -10.123 -2.265 1.00 44.38 172 THR A O 1
ATOM 1376 N N . ASP A 1 173 ? 4.957 -12.347 -1.969 1.00 40.78 173 ASP A N 1
ATOM 1377 C CA . ASP A 1 173 ? 3.511 -12.525 -1.865 1.00 40.78 173 ASP A CA 1
ATOM 1378 C C . ASP A 1 173 ? 3.097 -12.300 -0.410 1.00 40.78 173 ASP A C 1
ATOM 1380 O O . ASP A 1 173 ? 3.547 -12.994 0.507 1.00 40.78 173 ASP A O 1
ATOM 1384 N N . VAL A 1 174 ? 2.236 -11.305 -0.203 1.00 45.34 174 VAL A N 1
ATOM 1385 C CA . VAL A 1 174 ? 1.404 -11.232 0.997 1.00 45.34 174 VAL A CA 1
ATOM 1386 C C . VAL A 1 174 ? 0.517 -12.478 0.956 1.00 45.34 174 VAL A C 1
ATOM 1388 O O . VAL A 1 174 ? -0.116 -12.701 -0.075 1.00 45.34 174 VAL A O 1
ATOM 1391 N N . PRO A 1 175 ? 0.464 -13.308 2.013 1.00 36.22 175 PRO A N 1
ATOM 1392 C CA . PRO A 1 175 ? -0.393 -14.484 2.004 1.00 36.22 175 PRO A CA 1
ATOM 1393 C C . PRO A 1 175 ? -1.831 -14.058 1.704 1.00 36.22 175 PRO A C 1
ATOM 1395 O O . PRO A 1 175 ? -2.359 -13.160 2.368 1.00 36.22 175 PRO A O 1
ATOM 1398 N N . ASP A 1 176 ? -2.423 -14.695 0.689 1.00 35.19 176 ASP A N 1
ATOM 1399 C CA . ASP A 1 176 ? -3.812 -14.526 0.278 1.00 35.19 176 ASP A CA 1
ATOM 1400 C C . ASP A 1 176 ? -4.707 -14.453 1.511 1.00 35.19 176 ASP A C 1
ATOM 1402 O O . ASP A 1 176 ? -4.855 -15.417 2.273 1.00 35.19 176 ASP A O 1
ATOM 1406 N N . ASN A 1 177 ? -5.303 -13.281 1.718 1.00 39.81 177 ASN A N 1
ATOM 1407 C CA . ASN A 1 177 ? -6.193 -13.016 2.834 1.00 39.81 177 ASN A CA 1
ATOM 1408 C C . ASN A 1 177 ? -7.567 -13.626 2.521 1.00 39.81 177 ASN A C 1
ATOM 1410 O O . ASN A 1 177 ? -8.581 -12.945 2.373 1.00 39.81 177 ASN A O 1
ATOM 1414 N N . THR A 1 178 ? -7.588 -14.952 2.428 1.00 37.19 178 THR A N 1
ATOM 1415 C CA . THR A 1 178 ? -8.780 -15.793 2.337 1.00 37.19 178 THR A CA 1
ATOM 1416 C C . THR A 1 178 ? -9.433 -15.865 3.719 1.00 37.19 178 THR A C 1
ATOM 1418 O O . THR A 1 178 ? -9.517 -16.919 4.336 1.00 37.19 178 THR A O 1
ATOM 1421 N N . LEU A 1 179 ? -9.832 -14.719 4.277 1.00 38.94 179 LEU A N 1
ATOM 1422 C CA . LEU A 1 179 ? -10.493 -14.644 5.585 1.00 38.94 179 LEU A CA 1
ATOM 1423 C C . LEU A 1 179 ? -11.611 -13.597 5.638 1.00 38.94 179 LEU A C 1
ATOM 1425 O O . LEU A 1 179 ? -11.912 -13.040 6.688 1.00 38.94 179 LEU A O 1
ATOM 1429 N N . LEU A 1 180 ? -12.298 -13.387 4.518 1.00 38.72 180 LEU A N 1
ATOM 1430 C CA . LEU A 1 180 ? -13.680 -12.912 4.525 1.00 38.72 180 LEU A CA 1
ATOM 1431 C C . LEU A 1 180 ? -14.478 -13.801 3.574 1.00 38.72 180 LEU A C 1
ATOM 1433 O O . LEU A 1 180 ? -14.698 -13.467 2.415 1.00 38.72 180 LEU A O 1
ATOM 1437 N N . GLY A 1 181 ? -14.850 -14.981 4.078 1.00 31.28 181 GLY A N 1
ATOM 1438 C CA . GLY A 1 181 ? -15.754 -15.904 3.405 1.00 31.28 181 GLY A CA 1
ATOM 1439 C C . GLY A 1 181 ? -17.106 -15.243 3.152 1.00 31.28 181 GLY A C 1
ATOM 1440 O O . GLY A 1 181 ? -17.991 -15.277 4.000 1.00 31.28 181 GLY A O 1
ATOM 1441 N N . LEU A 1 182 ? -17.248 -14.647 1.974 1.00 36.81 182 LEU A N 1
ATOM 1442 C CA . LEU A 1 182 ? -18.526 -14.410 1.324 1.00 36.81 182 LEU A CA 1
ATOM 1443 C C . LEU A 1 182 ? -18.744 -15.577 0.360 1.00 36.81 182 LEU A C 1
ATOM 1445 O O . LEU A 1 182 ? -18.333 -15.532 -0.796 1.00 36.81 182 LEU A O 1
ATOM 1449 N N . GLY A 1 183 ? -19.345 -16.651 0.870 1.00 29.11 183 GLY A N 1
ATOM 1450 C CA . GLY A 1 183 ? -20.015 -17.628 0.019 1.00 29.11 183 GLY A CA 1
ATOM 1451 C C . GLY A 1 183 ? -21.381 -17.066 -0.389 1.00 29.11 183 GLY A C 1
ATOM 1452 O O . GLY A 1 183 ? -22.061 -16.499 0.472 1.00 29.11 183 GLY A O 1
ATOM 1453 N N . PRO A 1 184 ? -21.790 -17.174 -1.663 1.00 40.41 184 PRO A N 1
ATOM 1454 C CA . PRO A 1 184 ? -23.151 -16.847 -2.049 1.00 40.41 184 PRO A CA 1
ATOM 1455 C C . PRO A 1 184 ? -24.099 -17.909 -1.474 1.00 40.41 184 PRO A C 1
ATOM 1457 O O . PRO A 1 184 ? -23.797 -19.103 -1.504 1.00 40.41 184 PRO A O 1
ATOM 1460 N N . THR A 1 185 ? -25.221 -17.442 -0.927 1.00 38.28 185 THR A N 1
ATOM 1461 C CA . THR A 1 185 ? -2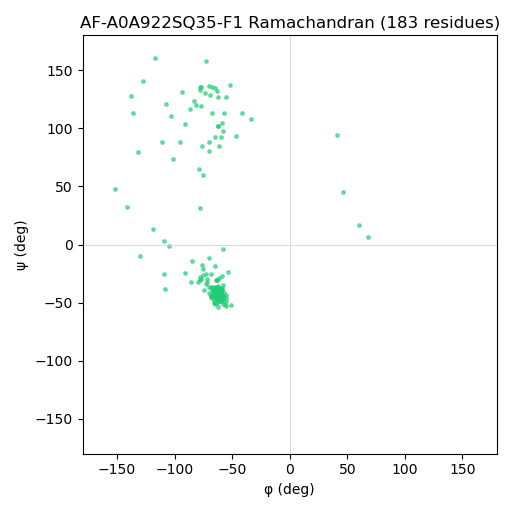6.431 -18.265 -0.750 1.00 38.28 185 THR A CA 1
ATOM 1462 C C . THR A 1 185 ? -27.225 -18.241 -2.042 1.00 38.28 185 THR A C 1
ATOM 1464 O O . THR A 1 185 ? -27.136 -17.205 -2.743 1.00 38.28 185 THR A O 1
#

pLDDT: mean 72.69, std 19.81, range [29.11, 95.56]

Nearest PDB structures (foldseek):
  8cih-assembly2_B  TM=8.132E-01  e=2.208E-03  Homo sapiens
  8cih-assembly1_A  TM=8.153E-01  e=3.118E-03  Homo sapiens

Secondary structure (DSSP, 8-state):
--PPPP---------------THHHHHHHHHHHHHHHHHHHHHHHHHHHHHHHHHHHHHHHHHHHHHT-BTTB--HHHHHHHHHHHHHHHHHHHHHHHHHHHHHHHHHHHHH--S--EEETTEEHHHHHH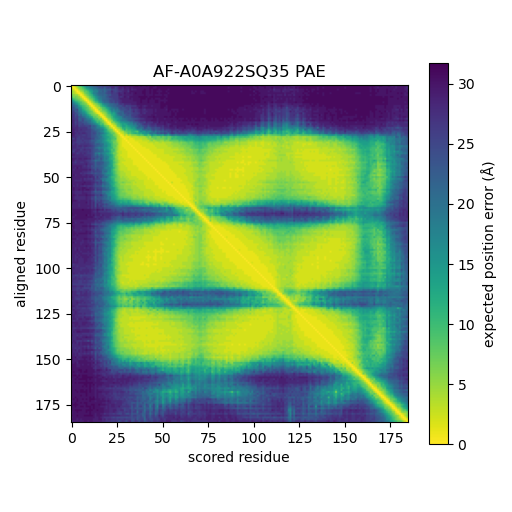HHHHHHHHHHHHHHHHHHHHHHHHHHHTTT----THHHHHH-PPP----S-----

Foldseek 3Di:
DDDDDDDPDDDPPPPPPPPPDPVVVLLVLLVVLVVLVVVLVVLVVLLVVLLVQLLVLLVVLVVCCVPPDDPPDDDPVNVVSLVSNVVSLVSLVVSLVSLVVSLVVLVVSCVVDVDQCQRPPRGRSVRSSVVSVVVSVLSVVLSVQLVVLSVVVVVCSVVVNDDRSNPSSPPSDDPPCPPPDPDDD

Organism: Spodoptera exigua (NCBI:txid7107)

Mean predicted aligned error: 14.25 Å

Sequence (185 aa):
MSKTPTKNDSNYNFIPREITTPNKDHQGVSKTVYSHVSKLHGLLNDWMKIRDKGVRLCRAISALKLHECDADYYPSQLKQLMEGLLDALDGLKNVVDGVKILNNQLQALAKLQPNDDPVINSWPVTKISQTVMKIFESLEKEFKLKQIVTDYGMLSCERDEHVLVTRTFVLTDVPDNTLLGLGPT

Solvent-accessible surface area (backbone atoms only — not comparable to full-atom values): 10964 Å² total; per-residue (Å²): 141,84,85,78,84,78,89,78,75,96,69,84,77,79,67,77,72,74,76,78,57,82,69,61,56,61,57,51,53,30,55,49,52,52,52,51,53,53,51,50,53,51,44,54,53,51,44,51,55,39,49,54,50,35,3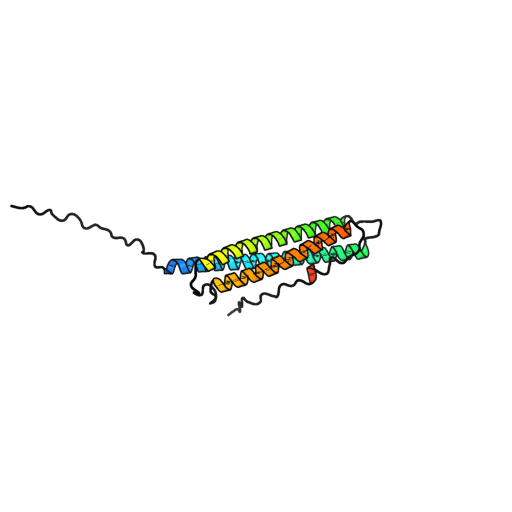8,52,38,39,51,51,50,51,52,45,54,72,76,62,52,49,102,90,41,83,57,76,64,54,56,55,42,51,52,53,39,50,54,29,50,51,53,46,49,56,38,47,55,51,43,48,53,51,34,54,52,36,47,52,50,27,66,74,48,80,62,77,59,60,54,54,97,78,37,20,50,56,61,51,29,55,50,44,42,53,52,42,54,50,50,48,54,52,47,54,53,54,49,53,46,50,54,50,40,52,58,29,68,78,62,81,49,94,69,84,62,55,60,64,68,71,68,68,73,75,77,81,81,87,76,74,88,77,74,86,129